Protein AF-0000000069424586 (afdb_homodimer)

pLDDT: mean 76.43, std 19.95, range [21.86, 96.88]

Structure (mmCIF, N/CA/C/O backbone):
data_AF-0000000069424586-model_v1
#
loop_
_entity.id
_entity.type
_entity.pdbx_description
1 polymer 'General transcription factor 3C polypeptide 6'
#
loop_
_atom_site.group_PDB
_atom_site.id
_atom_site.type_symbol
_atom_site.label_atom_id
_atom_site.label_alt_id
_atom_site.label_comp_id
_atom_site.label_asym_id
_atom_site.label_entity_id
_atom_site.label_seq_id
_atom_site.pdbx_PDB_ins_code
_atom_site.Cartn_x
_atom_site.Cartn_y
_atom_site.Cartn_z
_atom_site.occupancy
_atom_site.B_iso_or_equiv
_atom_site.auth_seq_id
_atom_site.auth_comp_id
_atom_site.auth_asym_id
_atom_site.auth_atom_id
_atom_site.pdbx_PDB_model_num
ATOM 1 N N . MET A 1 1 ? 25.812 -2.322 46.406 1 26 1 MET A N 1
ATOM 2 C CA . MET A 1 1 ? 24.453 -2.221 45.938 1 26 1 MET A CA 1
ATOM 3 C C . MET A 1 1 ? 24.422 -1.917 44.438 1 26 1 MET A C 1
ATOM 5 O O . MET A 1 1 ? 24.875 -0.854 44 1 26 1 MET A O 1
ATOM 9 N N . ALA A 1 2 ? 24.656 -2.947 43.562 1 37.22 2 ALA A N 1
ATOM 10 C CA . ALA A 1 2 ? 24.703 -2.885 42.094 1 37.22 2 ALA A CA 1
ATOM 11 C C . ALA A 1 2 ? 23.469 -2.174 41.531 1 37.22 2 ALA A C 1
ATOM 13 O O . ALA A 1 2 ? 22.328 -2.568 41.812 1 37.22 2 ALA A O 1
ATOM 14 N N . THR A 1 3 ? 23.469 -0.83 41.469 1 37.22 3 THR A N 1
ATOM 15 C CA . THR A 1 3 ? 22.422 -0.099 40.75 1 37.22 3 THR A CA 1
ATOM 16 C C . THR A 1 3 ? 22.219 -0.681 39.344 1 37.22 3 THR A C 1
ATOM 18 O O . THR A 1 3 ? 23.109 -0.604 38.5 1 37.22 3 THR A O 1
ATOM 21 N N . ASP A 1 4 ? 21.625 -1.841 39.219 1 43.41 4 ASP A N 1
ATOM 22 C CA . ASP A 1 4 ? 21.094 -2.434 37.969 1 43.41 4 ASP A CA 1
ATOM 23 C C . ASP A 1 4 ? 20.281 -1.416 37.188 1 43.41 4 ASP A C 1
ATOM 25 O O . ASP A 1 4 ? 19.172 -1.052 37.562 1 43.41 4 ASP A O 1
ATOM 29 N N . SER A 1 5 ? 20.875 -0.286 36.781 1 42.25 5 SER A N 1
ATOM 30 C CA . SER A 1 5 ? 20.266 0.554 35.781 1 42.25 5 SER A CA 1
ATOM 31 C C . SER A 1 5 ? 19.672 -0.287 34.625 1 42.25 5 SER A C 1
ATOM 33 O O . SER A 1 5 ? 20.422 -0.828 33.812 1 42.25 5 SER A O 1
ATOM 35 N N . GLN A 1 6 ? 18.672 -1.111 34.906 1 41.22 6 GLN A N 1
ATOM 36 C CA . GLN A 1 6 ? 17.844 -1.662 33.844 1 41.22 6 GLN A CA 1
ATOM 37 C C . GLN A 1 6 ? 17.516 -0.603 32.812 1 41.22 6 GLN A C 1
ATOM 39 O O . GLN A 1 6 ? 16.812 0.368 33.094 1 41.22 6 GLN A O 1
ATOM 44 N N . SER A 1 7 ? 18.469 -0.109 32.031 1 43.12 7 SER A N 1
ATOM 45 C CA . SER A 1 7 ? 18.156 0.66 30.844 1 43.12 7 SER A CA 1
ATOM 46 C C . SER A 1 7 ? 16.906 0.13 30.141 1 43.12 7 SER A C 1
ATOM 48 O O . SER A 1 7 ? 16.891 -1.019 29.688 1 43.12 7 SER A O 1
ATOM 50 N N . ASP A 1 8 ? 15.727 0.298 30.688 1 46.22 8 ASP A N 1
ATOM 51 C CA . ASP A 1 8 ? 14.484 0.159 29.938 1 46.22 8 ASP A CA 1
ATOM 52 C C . ASP A 1 8 ? 14.656 0.644 28.5 1 46.22 8 ASP A C 1
ATOM 54 O O . ASP A 1 8 ? 14.5 1.834 28.219 1 46.22 8 ASP A O 1
ATOM 58 N N . GLY A 1 9 ? 15.68 0.505 27.844 1 46.84 9 GLY A N 1
ATOM 59 C CA . GLY A 1 9 ? 15.789 0.851 26.438 1 46.84 9 GLY A CA 1
ATOM 60 C C . GLY A 1 9 ? 14.523 0.59 25.656 1 46.84 9 GLY A C 1
ATOM 61 O O . GLY A 1 9 ? 14.078 -0.555 25.547 1 46.84 9 GLY A O 1
ATOM 62 N N . GLU A 1 10 ? 13.477 1.447 25.719 1 50 10 GLU A N 1
ATOM 63 C CA . GLU A 1 10 ? 12.312 1.398 24.844 1 50 10 GLU A CA 1
ATOM 64 C C . GLU A 1 10 ? 12.688 0.886 23.453 1 50 10 GLU A C 1
ATOM 66 O O . GLU A 1 10 ? 13.57 1.446 22.797 1 50 10 GLU A O 1
ATOM 71 N N . TRP A 1 11 ? 12.742 -0.324 23.141 1 52.16 11 TRP A N 1
ATOM 72 C CA . TRP A 1 11 ? 12.867 -0.949 21.828 1 52.16 11 TRP A CA 1
ATOM 73 C C . TRP A 1 11 ? 12.125 -0.146 20.766 1 52.16 11 TRP A C 1
ATOM 75 O O . TRP A 1 11 ? 10.945 0.17 20.938 1 52.16 11 TRP A O 1
ATOM 85 N N . GLU A 1 12 ? 12.781 0.945 20.219 1 60.12 12 GLU A N 1
ATOM 86 C CA . GLU A 1 12 ? 12.266 1.616 19.031 1 60.12 12 GLU A CA 1
ATOM 87 C C . GLU A 1 12 ? 11.68 0.612 18.047 1 60.12 12 GLU A C 1
ATOM 89 O O . GLU A 1 12 ? 12.375 -0.297 17.594 1 60.12 12 GLU A O 1
ATOM 94 N N . GLU A 1 13 ? 10.328 0.244 18.125 1 65.31 13 GLU A N 1
ATOM 95 C CA . GLU A 1 13 ? 9.711 -0.654 17.156 1 65.31 13 GLU A CA 1
ATOM 96 C C . GLU A 1 13 ? 9.43 0.068 15.844 1 65.31 13 GLU A C 1
ATOM 98 O O . GLU A 1 13 ? 8.758 1.099 15.82 1 65.31 13 GLU A O 1
ATOM 103 N N . GLU A 1 14 ? 10.242 -0.077 14.766 1 80.56 14 GLU A N 1
ATOM 104 C CA . GLU A 1 14 ? 9.977 0.41 13.414 1 80.56 14 GLU A CA 1
ATOM 105 C C . GLU A 1 14 ? 8.875 -0.41 12.742 1 80.56 14 GLU A C 1
ATOM 107 O O . GLU A 1 14 ? 8.836 -1.635 12.883 1 80.56 14 GLU A O 1
ATOM 112 N N . SER A 1 15 ? 7.816 0.374 12.336 1 89.75 15 SER A N 1
ATOM 113 C CA . SER A 1 15 ? 6.75 -0.292 11.594 1 89.75 15 SER A CA 1
ATOM 114 C C . SER A 1 15 ? 6.395 0.479 10.328 1 89.75 15 SER A C 1
ATOM 116 O O . SER A 1 15 ? 6.629 1.686 10.242 1 89.75 15 SER A O 1
ATOM 118 N N . THR A 1 16 ? 6.02 -0.302 9.32 1 93.81 16 THR A N 1
ATOM 119 C CA . THR A 1 16 ? 5.578 0.309 8.07 1 93.81 16 THR A CA 1
ATOM 120 C C . THR A 1 16 ? 4.062 0.47 8.055 1 93.81 16 THR A C 1
ATOM 122 O O . THR A 1 16 ? 3.332 -0.419 8.5 1 93.81 16 THR A O 1
ATOM 125 N N . VAL A 1 17 ? 3.6 1.62 7.566 1 95.12 17 VAL A N 1
ATOM 126 C CA . VAL A 1 17 ? 2.168 1.895 7.484 1 95.12 17 VAL A CA 1
ATOM 127 C C . VAL A 1 17 ? 1.799 2.283 6.055 1 95.12 17 VAL A C 1
ATOM 129 O O . VAL A 1 17 ? 2.508 3.064 5.414 1 95.12 17 VAL A O 1
ATOM 132 N N . LEU A 1 18 ? 0.736 1.634 5.57 1 96.62 18 LEU A N 1
ATOM 133 C CA . LEU A 1 18 ? 0.131 2.047 4.309 1 96.62 18 LEU A CA 1
ATOM 134 C C . LEU A 1 18 ? -0.885 3.162 4.531 1 96.62 18 LEU A C 1
ATOM 136 O O . LEU A 1 18 ? -1.773 3.039 5.375 1 96.62 18 LEU A O 1
ATOM 140 N N . VAL A 1 19 ? -0.727 4.246 3.812 1 95.81 19 VAL A N 1
ATOM 141 C CA . VAL A 1 19 ? -1.648 5.375 3.861 1 95.81 19 VAL A CA 1
ATOM 142 C C . VAL A 1 19 ? -2.377 5.504 2.525 1 95.81 19 VAL A C 1
ATOM 144 O O . VAL A 1 19 ? -1.743 5.66 1.479 1 95.81 19 VAL A O 1
ATOM 147 N N . GLU A 1 20 ? -3.652 5.371 2.562 1 95.31 20 GLU A N 1
ATOM 148 C 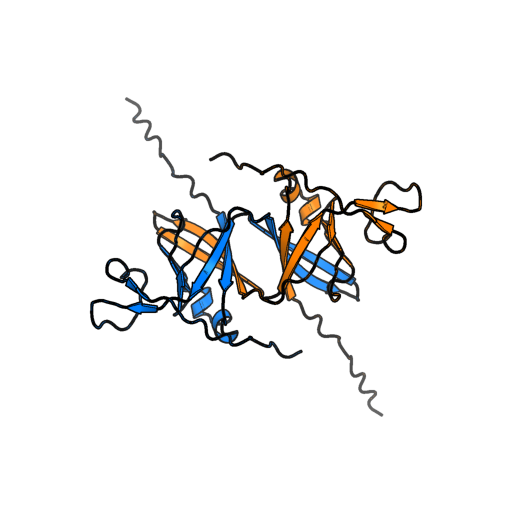CA . GLU A 1 20 ? -4.473 5.633 1.383 1 95.31 20 GLU A CA 1
ATOM 149 C C . GLU A 1 20 ? -5.125 7.012 1.459 1 95.31 20 GLU A C 1
ATOM 151 O O . GLU A 1 20 ? -5.879 7.297 2.393 1 95.31 20 GLU A O 1
ATOM 156 N N . LEU A 1 21 ? -4.789 7.785 0.522 1 94.06 21 LEU A N 1
ATOM 157 C CA . LEU A 1 21 ? -5.379 9.117 0.426 1 94.06 21 LEU A CA 1
ATOM 158 C C . LEU A 1 21 ? -6.598 9.102 -0.489 1 94.06 21 LEU A C 1
ATOM 160 O O . LEU A 1 21 ? -6.496 8.75 -1.665 1 94.06 21 LEU A O 1
ATOM 164 N N . SER A 1 22 ? -7.641 9.445 0.121 1 87.06 22 SER A N 1
ATOM 165 C CA . SER A 1 22 ? -8.883 9.484 -0.647 1 87.06 22 SER A CA 1
ATOM 166 C C . SER A 1 22 ? -9.148 10.883 -1.192 1 87.06 22 SER A C 1
ATOM 168 O O . SER A 1 22 ? -8.797 11.883 -0.562 1 87.06 22 SER A O 1
ATOM 170 N N . GLY A 1 23 ? -9.781 10.82 -2.336 1 83.62 23 GLY A N 1
ATOM 171 C CA . GLY A 1 23 ? -10.07 12.086 -2.994 1 83.62 23 GLY A CA 1
ATOM 172 C C . GLY A 1 23 ? -9.102 12.398 -4.121 1 83.62 23 GLY A C 1
ATOM 173 O O . GLY A 1 23 ? -8.336 11.539 -4.547 1 83.62 23 GLY A O 1
ATOM 174 N N . VAL A 1 24 ? -9.203 13.586 -4.602 1 79.19 24 VAL A N 1
ATOM 175 C CA . VAL A 1 24 ? -8.359 14 -5.719 1 79.19 24 VAL A CA 1
ATOM 176 C C . VAL A 1 24 ? -7.035 14.547 -5.191 1 79.19 24 VAL A C 1
ATOM 178 O O . VAL A 1 24 ? -7.004 15.57 -4.504 1 79.19 24 VAL A O 1
ATOM 181 N N . ILE A 1 25 ? -6 13.773 -5.363 1 85.19 25 ILE A N 1
ATOM 182 C CA . ILE A 1 25 ? -4.66 14.219 -5 1 85.19 25 ILE A CA 1
ATOM 183 C C . ILE A 1 25 ? -3.893 14.633 -6.25 1 85.19 25 ILE A C 1
ATOM 185 O O . ILE A 1 25 ? -3.863 13.898 -7.242 1 85.19 25 ILE A O 1
ATOM 189 N N . ASP A 1 26 ? -3.387 15.789 -6.25 1 84.5 26 ASP A N 1
ATOM 190 C CA . ASP A 1 26 ? -2.592 16.297 -7.363 1 84.5 26 ASP A CA 1
ATOM 191 C C . ASP A 1 26 ? -1.301 15.492 -7.523 1 84.5 26 ASP A C 1
ATOM 193 O O . ASP A 1 26 ? -0.516 15.375 -6.582 1 84.5 26 ASP A O 1
ATOM 197 N N . CYS A 1 27 ? -1.076 14.953 -8.742 1 81.88 27 CYS A N 1
ATOM 198 C CA . CYS A 1 27 ? 0.115 14.156 -9.023 1 81.88 27 CYS A CA 1
ATOM 199 C C . CYS A 1 27 ? 1.381 14.953 -8.742 1 81.88 27 CYS A C 1
ATOM 201 O O . CYS A 1 27 ? 2.383 14.398 -8.281 1 81.88 27 CYS A O 1
ATOM 203 N N . ASP A 1 28 ? 1.207 16.25 -9.047 1 89.25 28 ASP A N 1
ATOM 204 C CA . ASP A 1 28 ? 2.363 17.094 -8.773 1 89.25 28 ASP A CA 1
ATOM 205 C C . ASP A 1 28 ? 2.635 17.188 -7.273 1 89.25 28 ASP A C 1
ATOM 207 O O . ASP A 1 28 ? 3.791 17.234 -6.852 1 89.25 28 ASP A O 1
ATOM 211 N N . PHE A 1 29 ? 1.66 17.125 -6.582 1 89.38 29 PHE A N 1
ATOM 212 C CA . PHE A 1 29 ? 1.781 17.203 -5.129 1 89.38 29 PHE A CA 1
ATOM 213 C C . PHE A 1 29 ? 2.637 16.062 -4.598 1 89.38 29 PHE A C 1
ATOM 215 O O . PHE A 1 29 ? 3.561 16.281 -3.812 1 89.38 29 PHE A O 1
ATOM 222 N N . LEU A 1 30 ? 2.445 14.891 -5.055 1 89.44 30 LEU A N 1
ATOM 223 C CA . LEU A 1 30 ? 3.078 13.695 -4.496 1 89.44 30 LEU A CA 1
ATOM 224 C C . LEU A 1 30 ? 4.531 13.586 -4.953 1 89.44 30 LEU A C 1
ATOM 226 O O . LEU A 1 30 ? 5.312 12.836 -4.371 1 89.44 30 LEU A O 1
ATOM 230 N N . ASN A 1 31 ? 4.879 14.375 -5.98 1 92.62 31 ASN A N 1
ATOM 231 C CA . ASN A 1 31 ? 6.215 14.234 -6.551 1 92.62 31 ASN A CA 1
ATOM 232 C C . ASN A 1 31 ? 7.137 15.367 -6.109 1 92.62 31 ASN A C 1
ATOM 234 O O . ASN A 1 31 ? 8.289 15.438 -6.543 1 92.62 31 ASN A O 1
ATOM 238 N N . THR A 1 32 ? 6.66 16.188 -5.242 1 93.19 32 THR A N 1
ATOM 239 C CA . THR A 1 32 ? 7.492 17.281 -4.758 1 93.19 32 THR A CA 1
ATOM 240 C C . THR A 1 32 ? 8.406 16.812 -3.627 1 93.19 32 THR A C 1
ATOM 242 O O . THR A 1 32 ? 8.023 15.945 -2.844 1 93.19 32 THR A O 1
ATOM 245 N N . GLU A 1 33 ? 9.5 17.453 -3.504 1 93.69 33 GLU A N 1
ATOM 246 C CA . GLU A 1 33 ? 10.422 17.188 -2.402 1 93.69 33 GLU A CA 1
ATOM 247 C C . GLU A 1 33 ? 9.781 17.531 -1.057 1 93.69 33 GLU A C 1
ATOM 249 O O . GLU A 1 33 ? 10.023 16.844 -0.061 1 93.69 33 GLU A O 1
ATOM 254 N N . GLU A 1 34 ? 9.023 18.484 -1.069 1 91.62 34 GLU A N 1
ATOM 255 C CA . GLU A 1 34 ? 8.328 18.891 0.151 1 91.62 34 GLU A CA 1
ATOM 256 C C . GLU A 1 34 ? 7.438 17.766 0.673 1 91.62 34 GLU A C 1
ATOM 258 O O . GLU A 1 34 ? 7.461 17.453 1.865 1 91.62 34 GLU A O 1
ATOM 263 N N . THR A 1 35 ? 6.715 17.188 -0.203 1 90.12 35 THR A N 1
ATOM 264 C CA . THR A 1 35 ? 5.793 16.125 0.171 1 90.12 35 THR A CA 1
ATOM 265 C C . THR A 1 35 ? 6.551 14.914 0.701 1 90.12 35 THR A C 1
ATOM 267 O O . THR A 1 35 ? 6.137 14.297 1.686 1 90.12 35 THR A O 1
ATOM 270 N N . LYS A 1 36 ? 7.68 14.641 0.131 1 92.12 36 LYS A N 1
ATOM 271 C CA . LYS A 1 36 ? 8.461 13.453 0.469 1 92.12 36 LYS A CA 1
ATOM 272 C C . LYS A 1 36 ? 9.227 13.648 1.774 1 92.12 36 LYS A C 1
ATOM 274 O O . LYS A 1 36 ? 9.484 12.688 2.498 1 92.12 36 LYS A O 1
ATOM 279 N N . HIS A 1 37 ? 9.469 14.891 2.125 1 92.94 37 HIS A N 1
ATOM 280 C CA . HIS A 1 37 ? 10.383 15.109 3.242 1 92.94 37 HIS A CA 1
ATOM 281 C C . HIS A 1 37 ? 9.688 15.828 4.395 1 92.94 37 HIS A C 1
ATOM 283 O O . HIS A 1 37 ? 10.227 15.914 5.496 1 92.94 37 HIS A O 1
ATOM 289 N N . TYR A 1 38 ? 8.594 16.312 4.164 1 90.94 38 TYR A N 1
ATOM 290 C CA . TYR A 1 38 ? 7.863 17 5.219 1 90.94 38 TYR A CA 1
ATOM 291 C C . TYR A 1 38 ? 6.594 16.25 5.59 1 90.94 38 TYR A C 1
ATOM 293 O O . TYR A 1 38 ? 5.52 16.531 5.055 1 90.94 38 TYR A O 1
ATOM 301 N N . THR A 1 39 ? 6.664 15.352 6.508 1 92.44 39 THR A N 1
ATOM 302 C CA . THR A 1 39 ? 5.547 14.57 7.027 1 92.44 39 THR A CA 1
ATOM 303 C C . THR A 1 39 ? 5.566 14.555 8.555 1 92.44 39 THR A C 1
ATOM 305 O O . THR A 1 39 ? 6.621 14.398 9.164 1 92.44 39 THR A O 1
ATOM 308 N N . LYS A 1 40 ? 4.434 14.875 9.148 1 88.06 40 LYS A N 1
ATOM 309 C CA . LYS A 1 40 ? 4.219 14.797 10.594 1 88.06 40 LYS A CA 1
ATOM 310 C C . LYS A 1 40 ? 2.914 14.078 10.914 1 88.06 40 LYS A C 1
ATOM 312 O O . LYS A 1 40 ? 1.953 14.148 10.148 1 88.06 40 LYS A O 1
ATOM 317 N N . ALA A 1 41 ? 2.891 13.406 12.008 1 91.25 41 ALA A N 1
ATOM 318 C CA . ALA A 1 41 ? 1.677 12.695 12.406 1 91.25 41 ALA A CA 1
ATOM 319 C C . ALA A 1 41 ? 1.318 12.992 13.859 1 91.25 41 ALA A C 1
ATOM 321 O O . ALA A 1 41 ? 2.201 13.086 14.719 1 91.25 41 ALA A O 1
ATOM 322 N N . LEU A 1 42 ? 0.071 13.18 14.086 1 86.88 42 LEU A N 1
ATOM 323 C CA . LEU A 1 42 ? -0.512 13.32 15.422 1 86.88 42 LEU A CA 1
ATOM 324 C C . LEU A 1 42 ? -1.491 12.188 15.703 1 86.88 42 LEU A C 1
ATOM 326 O O . LEU A 1 42 ? -2.408 11.938 14.922 1 86.88 42 LEU A O 1
ATOM 330 N N . GLY A 1 43 ? -1.205 11.422 16.797 1 88.06 43 GLY A N 1
ATOM 331 C CA . GLY A 1 43 ? -2.145 10.406 17.234 1 88.06 43 GLY A CA 1
ATOM 332 C C . GLY A 1 43 ? -2.107 9.148 16.375 1 88.06 43 GLY A C 1
ATOM 333 O O . GLY A 1 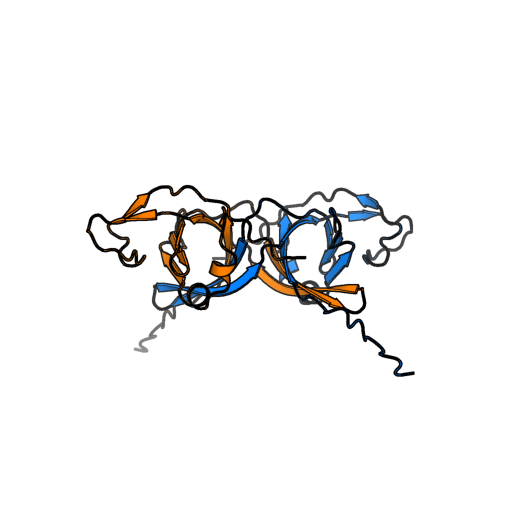43 ? -3.146 8.539 16.125 1 88.06 43 GLY A O 1
ATOM 334 N N . LEU A 1 44 ? -1.027 8.781 15.781 1 88.62 44 LEU A N 1
ATOM 335 C CA . LEU A 1 44 ? -0.932 7.578 14.961 1 88.62 44 LEU A CA 1
ATOM 336 C C . LEU A 1 44 ? -1.376 6.344 15.742 1 88.62 44 LEU A C 1
ATOM 338 O O . LEU A 1 44 ? -1.781 5.344 15.148 1 88.62 44 LEU A O 1
ATOM 342 N N . GLY A 1 45 ? -1.34 6.367 17.031 1 87.31 45 GLY A N 1
ATOM 343 C CA . GLY A 1 45 ? -1.783 5.266 17.875 1 87.31 45 GLY A CA 1
ATOM 344 C C . GLY A 1 45 ? -3.234 5.391 18.297 1 87.31 45 GLY A C 1
ATOM 345 O O . GLY A 1 45 ? -3.729 4.57 19.078 1 87.31 45 GLY A O 1
ATOM 346 N N . THR A 1 46 ? -3.887 6.438 17.922 1 87.56 46 THR A N 1
ATOM 347 C CA . THR A 1 46 ? -5.289 6.672 18.25 1 87.56 46 THR A CA 1
ATOM 348 C C . THR A 1 46 ? -6.191 6.25 17.094 1 87.56 46 THR A C 1
ATOM 350 O O . THR A 1 46 ? -5.715 5.98 15.984 1 87.56 46 THR A O 1
ATOM 353 N N . PRO A 1 47 ? -7.523 6.203 17.266 1 88.44 47 PRO A N 1
ATOM 354 C CA . PRO A 1 47 ? -8.461 5.82 16.203 1 88.44 47 PRO A CA 1
ATOM 355 C C . PRO A 1 47 ? -8.531 6.852 15.086 1 88.44 47 PRO A C 1
ATOM 357 O O . PRO A 1 47 ? -8.914 6.52 13.961 1 88.44 47 PRO A O 1
ATOM 360 N N . ASN A 1 48 ? -8.273 8.094 15.328 1 89.56 48 ASN A N 1
ATOM 361 C CA . ASN A 1 48 ? -8.422 9.164 14.352 1 89.56 48 ASN A CA 1
ATOM 362 C C . ASN A 1 48 ? -7.156 10.016 14.25 1 89.56 48 ASN A C 1
ATOM 364 O O . ASN A 1 48 ? -7.148 11.172 14.664 1 89.56 48 ASN A O 1
ATOM 368 N N . PRO A 1 49 ? -6.141 9.508 13.633 1 91.25 49 PRO A N 1
ATOM 369 C CA . PRO A 1 49 ? -4.902 10.273 13.492 1 91.25 49 PRO A CA 1
ATOM 370 C C . PRO A 1 49 ? -5.035 11.43 12.5 1 91.25 49 PRO A C 1
ATOM 372 O O . PRO A 1 49 ? -5.953 11.438 11.672 1 91.25 49 PRO A O 1
ATOM 375 N N . VAL A 1 50 ? -4.168 12.422 12.719 1 91 50 VAL A N 1
ATOM 376 C CA . VAL A 1 50 ? -3.988 13.531 11.797 1 91 50 VAL A CA 1
ATOM 377 C C . VAL A 1 50 ? -2.568 13.516 11.234 1 91 50 VAL A C 1
ATOM 379 O O . VAL A 1 50 ? -1.6 13.383 11.984 1 91 50 VAL A O 1
ATOM 382 N N . VAL A 1 51 ? -2.486 13.617 9.922 1 93.12 51 VAL A N 1
ATOM 383 C CA . VAL A 1 51 ? -1.188 13.531 9.258 1 93.12 51 VAL A CA 1
ATOM 384 C C . VAL A 1 51 ? -0.996 14.734 8.344 1 93.12 51 VAL A C 1
ATOM 386 O O . VAL A 1 51 ? -1.883 15.07 7.555 1 93.12 51 VAL A O 1
ATOM 389 N N . GLN A 1 52 ? 0.12 15.383 8.539 1 91.5 52 GLN A N 1
ATOM 390 C CA . GLN A 1 52 ? 0.527 16.422 7.602 1 91.5 52 GLN A CA 1
ATOM 391 C C . GLN A 1 52 ? 1.507 15.883 6.562 1 91.5 52 GLN A C 1
ATOM 393 O O . GLN A 1 52 ? 2.527 15.289 6.918 1 91.5 52 GLN A O 1
ATOM 398 N N . ILE A 1 53 ? 1.202 16.062 5.359 1 93.38 53 ILE A N 1
ATOM 399 C CA . ILE A 1 53 ? 2.053 15.711 4.227 1 93.38 53 ILE A CA 1
ATOM 400 C C . ILE A 1 53 ? 2.273 16.953 3.357 1 93.38 53 ILE A C 1
ATOM 402 O O . ILE A 1 53 ? 1.351 17.422 2.686 1 93.38 53 ILE A O 1
ATOM 406 N N . GLY A 1 54 ? 3.541 17.359 3.385 1 92.19 54 GLY A N 1
ATOM 407 C CA . GLY A 1 54 ? 3.76 18.656 2.74 1 92.19 54 GLY A CA 1
ATOM 408 C C . GLY A 1 54 ? 2.865 19.75 3.283 1 92.19 54 GLY A C 1
ATOM 409 O O . GLY A 1 54 ? 2.818 19.984 4.492 1 92.19 54 GLY A O 1
ATOM 410 N N . SER A 1 55 ? 2.16 20.375 2.408 1 88.69 55 SER A N 1
ATOM 411 C CA . SER A 1 55 ? 1.324 21.5 2.793 1 88.69 55 SER A CA 1
ATOM 412 C C . SER A 1 55 ? -0.092 21.047 3.135 1 88.69 55 SER A C 1
ATOM 414 O O . SER A 1 55 ? -0.925 21.859 3.541 1 88.69 55 SER A O 1
ATOM 416 N N . HIS A 1 56 ? -0.405 19.812 2.93 1 89.81 56 HIS A N 1
ATOM 417 C CA . HIS A 1 56 ? -1.764 19.328 3.145 1 89.81 56 HIS A CA 1
ATOM 418 C C . HIS A 1 56 ? -1.887 18.594 4.484 1 89.81 56 HIS A C 1
ATOM 420 O O . HIS A 1 56 ? -0.923 18 4.957 1 89.81 56 HIS A O 1
ATOM 426 N N . ILE A 1 57 ? -3.107 18.719 5.023 1 90.88 57 ILE A N 1
ATOM 427 C CA . ILE A 1 57 ? -3.434 18.016 6.254 1 90.88 57 ILE A CA 1
ATOM 428 C C . ILE A 1 57 ? -4.535 16.984 5.984 1 90.88 57 ILE A C 1
ATOM 430 O O . ILE A 1 57 ? -5.523 17.297 5.312 1 90.88 57 ILE A O 1
ATOM 434 N N . PHE A 1 58 ? -4.297 15.844 6.512 1 91.75 58 PHE A N 1
ATOM 435 C CA . PHE A 1 58 ? -5.242 14.75 6.328 1 91.75 58 PHE A CA 1
ATOM 436 C C . PHE A 1 58 ? -5.672 14.172 7.672 1 91.75 58 PHE A C 1
ATOM 438 O O . PHE A 1 58 ? -4.906 14.211 8.641 1 91.75 58 PHE A O 1
ATOM 445 N N . SER A 1 59 ? -6.867 13.672 7.637 1 91.69 59 SER A N 1
ATOM 446 C CA . SER A 1 59 ? -7.371 12.953 8.797 1 91.69 59 SER A CA 1
ATOM 447 C C . SER A 1 59 ? -8.234 11.766 8.383 1 91.69 59 SER A C 1
ATOM 449 O O . SER A 1 59 ? -8.82 11.773 7.293 1 91.69 59 SER A O 1
ATOM 451 N N . GLY A 1 60 ? -8.18 10.781 9.305 1 93 60 GLY A N 1
ATOM 452 C CA . GLY A 1 60 ? -8.961 9.594 9.008 1 93 60 GLY A CA 1
ATOM 453 C C . GLY A 1 60 ? -8.82 8.5 10.055 1 93 60 GLY A C 1
ATOM 454 O O . GLY A 1 60 ? -8.82 8.789 11.258 1 93 60 GLY A O 1
ATOM 455 N N . LYS A 1 61 ? -8.836 7.234 9.57 1 94.06 61 LYS A N 1
ATOM 456 C CA . LYS A 1 61 ? -8.867 6.105 10.5 1 94.06 61 LYS A CA 1
ATOM 457 C C . LYS A 1 61 ? -8.086 4.918 9.945 1 94.06 61 LYS A C 1
ATOM 459 O O . LYS A 1 61 ? -7.832 4.848 8.734 1 94.06 61 LYS A O 1
ATOM 464 N N . TYR A 1 62 ? -7.793 4.016 10.875 1 92.19 62 TYR A N 1
ATOM 465 C CA . TYR A 1 62 ? -7.215 2.736 10.484 1 92.19 62 TYR A CA 1
ATOM 466 C C . TYR A 1 62 ? -8.281 1.806 9.922 1 92.19 62 TYR A C 1
ATOM 468 O O . TYR A 1 62 ? -9.398 1.746 10.438 1 92.19 62 TYR A O 1
ATOM 476 N N . GLU A 1 63 ? -7.953 1.176 8.836 1 90.25 63 GLU A N 1
ATOM 477 C CA . GLU A 1 63 ? -8.789 0.085 8.352 1 90.25 63 GLU A CA 1
ATOM 478 C C . GLU A 1 63 ? -8.484 -1.218 9.078 1 90.25 63 GLU A C 1
ATOM 480 O O . GLU A 1 63 ? -7.324 -1.638 9.148 1 90.25 63 GLU A O 1
ATOM 485 N N . THR A 1 64 ? -9.398 -1.932 9.727 1 81 64 THR A N 1
ATOM 486 C CA . THR A 1 64 ? -9.148 -3.107 10.555 1 81 64 THR A CA 1
ATOM 487 C C . THR A 1 64 ? -9.5 -4.387 9.797 1 81 64 THR A C 1
ATOM 489 O O . THR A 1 64 ? -9.047 -5.473 10.156 1 81 64 THR A O 1
ATOM 492 N N . ASN A 1 65 ? -10.219 -4.371 8.75 1 73.75 65 ASN A N 1
ATOM 493 C CA . ASN A 1 65 ? -10.672 -5.578 8.062 1 73.75 65 ASN A CA 1
ATOM 494 C C . ASN A 1 65 ? -9.859 -5.836 6.797 1 73.75 65 ASN A C 1
ATOM 496 O O . ASN A 1 65 ? -10.203 -6.711 6 1 73.75 65 ASN A O 1
ATOM 500 N N . VAL A 1 66 ? -8.82 -4.973 6.809 1 68.06 66 VAL A N 1
ATOM 501 C CA . VAL A 1 66 ? -8.094 -5.133 5.559 1 68.06 66 VAL A CA 1
ATOM 502 C C . VAL A 1 66 ? -6.973 -6.16 5.738 1 68.06 66 VAL A C 1
ATOM 504 O O . VAL A 1 66 ? -6.406 -6.281 6.828 1 68.06 66 VAL A O 1
ATOM 507 N N . GLY A 1 67 ? -6.812 -7.082 4.727 1 79.5 67 GLY A N 1
ATOM 508 C CA . GLY A 1 67 ? -5.746 -8.062 4.609 1 79.5 67 GLY A CA 1
ATOM 509 C C . GLY A 1 67 ? -4.363 -7.438 4.566 1 79.5 67 GLY A C 1
ATOM 510 O O . GLY A 1 67 ? -4.168 -6.316 5.047 1 79.5 67 GLY A O 1
ATOM 511 N N . THR A 1 68 ? -3.385 -8.031 4.195 1 92.62 68 THR A N 1
ATOM 512 C CA . THR A 1 68 ? -1.984 -7.656 4.027 1 92.62 68 THR A CA 1
ATOM 513 C C . THR A 1 68 ? -1.78 -6.898 2.717 1 92.62 68 THR A C 1
ATOM 515 O O . THR A 1 68 ? -2.346 -7.27 1.686 1 92.62 68 THR A O 1
ATOM 518 N N . SER A 1 69 ? -1.106 -5.762 2.861 1 94.62 69 SER A N 1
ATOM 519 C CA . SER A 1 69 ? -0.722 -4.988 1.684 1 94.62 69 SER A CA 1
ATOM 520 C C . SER A 1 69 ? 0.743 -5.215 1.327 1 94.62 69 SER A C 1
ATOM 522 O O . SER A 1 69 ? 1.62 -5.109 2.188 1 94.62 69 SER A O 1
ATOM 524 N N . LEU A 1 70 ? 0.937 -5.566 0.043 1 96.06 70 LEU A N 1
ATOM 525 C CA . LEU A 1 70 ? 2.283 -5.762 -0.486 1 96.06 70 LEU A CA 1
ATOM 526 C C . LEU A 1 70 ? 2.58 -4.762 -1.598 1 96.06 70 LEU A C 1
ATOM 528 O O . LEU A 1 70 ? 1.695 -4.426 -2.391 1 96.06 70 LEU A O 1
ATOM 532 N N . LEU A 1 71 ? 3.814 -4.355 -1.675 1 96.88 71 LEU A N 1
ATOM 533 C CA . LEU A 1 71 ? 4.27 -3.506 -2.77 1 96.88 71 LEU A CA 1
ATOM 534 C C . LEU A 1 71 ? 5.262 -4.25 -3.658 1 96.88 71 LEU A C 1
ATOM 536 O O . LEU A 1 71 ? 6.184 -4.902 -3.158 1 96.88 71 LEU A O 1
ATOM 540 N N . PHE A 1 72 ? 4.988 -4.137 -4.992 1 95.88 72 PHE A N 1
ATOM 541 C CA . PHE A 1 72 ? 5.887 -4.742 -5.973 1 95.88 72 PHE A CA 1
ATOM 542 C C . PHE A 1 72 ? 6.273 -3.73 -7.043 1 95.88 72 PHE A C 1
ATOM 544 O O . PHE A 1 72 ? 5.453 -2.9 -7.449 1 95.88 72 PHE A O 1
ATOM 551 N N . ASP A 1 73 ? 7.453 -3.912 -7.535 1 94 73 ASP A N 1
ATOM 552 C CA . ASP A 1 73 ? 7.789 -3.297 -8.82 1 94 73 ASP A CA 1
ATOM 553 C C . ASP A 1 73 ? 7.461 -4.234 -9.977 1 94 73 ASP A C 1
ATOM 555 O O . ASP A 1 73 ? 7.824 -5.41 -9.953 1 94 73 ASP A O 1
ATOM 559 N N . ASP A 1 74 ? 6.66 -3.617 -10.789 1 90.75 74 ASP A N 1
ATOM 560 C CA . ASP A 1 74 ? 6.414 -4.316 -12.047 1 90.75 74 ASP A CA 1
ATOM 561 C C . ASP A 1 74 ? 7.555 -4.086 -13.039 1 90.75 74 ASP A C 1
ATOM 563 O O . ASP A 1 74 ? 7.664 -3.01 -13.625 1 90.75 74 ASP A O 1
ATOM 567 N N . VAL A 1 75 ? 8.383 -5.055 -13.203 1 84.5 75 VAL A N 1
ATOM 568 C CA . VAL A 1 75 ? 9.555 -4.941 -14.055 1 84.5 75 VAL A CA 1
ATOM 569 C C . VAL A 1 75 ? 9.336 -5.715 -15.352 1 84.5 75 VAL A C 1
ATOM 571 O O . VAL A 1 75 ? 9.039 -6.914 -15.328 1 84.5 75 VAL A O 1
ATOM 574 N N . ASN A 1 76 ? 8.617 -5.094 -16.25 1 75.5 76 ASN A N 1
ATOM 575 C CA . ASN A 1 76 ? 8.445 -5.75 -17.531 1 75.5 76 ASN A CA 1
ATOM 576 C C . ASN A 1 76 ? 9.789 -6.02 -18.203 1 75.5 76 ASN A C 1
ATOM 578 O O . ASN A 1 76 ? 10.523 -5.086 -18.531 1 75.5 76 ASN A O 1
ATOM 582 N N . LYS A 1 77 ? 10.172 -7.297 -18.203 1 66.38 77 LYS A N 1
ATOM 583 C CA . LYS A 1 77 ? 11.383 -7.684 -18.906 1 66.38 77 LYS A CA 1
ATOM 584 C C . LYS A 1 77 ? 11.078 -8.68 -20.031 1 66.38 77 LYS A C 1
ATOM 586 O O . LYS A 1 77 ? 10.547 -9.758 -19.766 1 66.38 77 LYS A O 1
ATOM 591 N N . ASP A 1 78 ? 11.516 -8.25 -21.125 1 62.59 78 ASP A N 1
ATOM 592 C CA . ASP A 1 78 ? 11.461 -9.117 -22.312 1 62.59 78 ASP A CA 1
ATOM 593 C C . ASP A 1 78 ? 10.055 -9.672 -22.531 1 62.59 78 ASP A C 1
ATOM 595 O O . ASP A 1 78 ? 9.891 -10.836 -22.891 1 62.59 78 ASP A O 1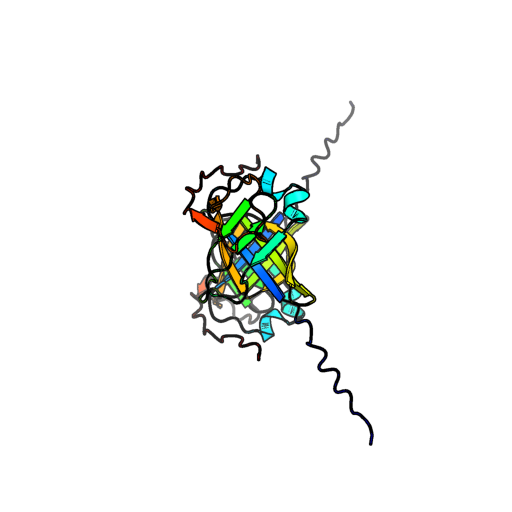
ATOM 599 N N . GLY A 1 79 ? 9.07 -8.898 -22.172 1 64.25 79 GLY A N 1
ATOM 600 C CA . GLY A 1 79 ? 7.715 -9.359 -22.438 1 64.25 79 GLY A CA 1
ATOM 601 C C . GLY A 1 79 ? 7.09 -10.086 -21.266 1 64.25 79 GLY A C 1
ATOM 602 O O . GLY A 1 79 ? 5.895 -10.398 -21.281 1 64.25 79 GLY A O 1
ATOM 603 N N . ALA A 1 80 ? 7.98 -10.547 -20.359 1 67.25 80 ALA A N 1
ATOM 604 C CA . ALA A 1 80 ? 7.438 -11.219 -19.172 1 67.25 80 ALA A CA 1
ATOM 605 C C . ALA A 1 80 ? 7.324 -10.25 -18 1 67.25 80 ALA A C 1
ATOM 607 O O . ALA A 1 80 ? 8.219 -9.422 -17.781 1 67.25 80 ALA A O 1
ATOM 608 N N . THR A 1 81 ? 6.086 -10.242 -17.453 1 74.25 81 THR A N 1
ATOM 609 C CA . THR A 1 81 ? 5.887 -9.367 -16.312 1 74.25 81 THR A CA 1
ATOM 610 C C . THR A 1 81 ? 6.395 -10.031 -15.031 1 74.25 81 THR A C 1
ATOM 612 O O . THR A 1 81 ? 6.047 -11.172 -14.734 1 74.25 81 THR A O 1
ATOM 615 N N . LYS A 1 82 ? 7.445 -9.484 -14.523 1 83.81 82 LYS A N 1
ATOM 616 C CA . LYS A 1 82 ? 7.973 -9.922 -13.234 1 83.81 82 LYS A CA 1
ATOM 617 C C . LYS A 1 82 ? 7.672 -8.898 -12.141 1 83.81 82 LYS A C 1
ATOM 619 O O . LYS A 1 82 ? 7.859 -7.699 -12.336 1 83.81 82 LYS A O 1
ATOM 624 N N . LEU A 1 83 ? 7.176 -9.445 -11.062 1 92.31 83 LEU A N 1
ATOM 625 C CA . LEU A 1 83 ? 6.941 -8.609 -9.891 1 92.31 83 LEU A CA 1
ATOM 626 C C . LEU A 1 83 ? 8.078 -8.742 -8.883 1 92.31 83 LEU A C 1
ATOM 628 O O . LEU A 1 83 ? 8.414 -9.859 -8.469 1 92.31 83 LEU A O 1
ATOM 632 N N . GLU A 1 84 ? 8.688 -7.703 -8.68 1 93.69 84 GLU A N 1
ATOM 633 C CA . GLU A 1 84 ? 9.742 -7.684 -7.668 1 93.69 84 GLU A CA 1
ATOM 634 C C . GLU A 1 84 ? 9.211 -7.156 -6.336 1 93.69 84 GLU A C 1
ATOM 636 O O . GLU A 1 84 ? 8.734 -6.023 -6.258 1 93.69 84 GLU A O 1
ATOM 641 N N . TYR A 1 85 ? 9.406 -7.961 -5.348 1 95.56 85 TYR A N 1
ATOM 642 C CA . TYR A 1 85 ? 8.922 -7.648 -4.008 1 95.56 85 TYR A CA 1
ATOM 643 C C . TYR A 1 85 ? 9.703 -6.48 -3.406 1 95.56 85 TYR A C 1
ATOM 645 O O . TYR A 1 85 ? 10.93 -6.445 -3.477 1 95.56 85 TYR A O 1
ATOM 653 N N . LEU A 1 86 ? 8.93 -5.531 -2.742 1 95.44 86 LEU A N 1
ATOM 654 C CA . LEU A 1 86 ? 9.555 -4.414 -2.037 1 95.44 86 LEU A CA 1
ATOM 655 C C . LEU A 1 86 ? 9.336 -4.535 -0.533 1 95.44 86 LEU A C 1
ATOM 657 O O . LEU A 1 86 ? 10.297 -4.656 0.228 1 95.44 86 LEU A O 1
ATOM 661 N N . CYS A 1 87 ? 8.164 -4.5 -0.038 1 94.19 87 CYS A N 1
ATOM 662 C CA . CYS A 1 87 ? 7.805 -4.609 1.372 1 94.19 87 CYS A CA 1
ATOM 663 C C . CYS A 1 87 ? 6.324 -4.941 1.535 1 94.19 87 CYS A C 1
ATOM 665 O O . CYS A 1 87 ? 5.594 -5.031 0.548 1 94.19 87 CYS A O 1
ATOM 667 N N . HIS A 1 88 ? 5.922 -5.285 2.711 1 94.44 88 HIS A N 1
ATOM 668 C CA . HIS A 1 88 ? 4.516 -5.492 3.027 1 94.44 88 HIS A CA 1
ATOM 669 C C . HIS A 1 88 ? 4.176 -4.945 4.41 1 94.44 88 HIS A C 1
ATOM 671 O O . HIS A 1 88 ? 5.07 -4.723 5.23 1 94.44 88 HIS A O 1
ATOM 677 N N . THR A 1 89 ? 2.939 -4.66 4.688 1 93.75 89 THR A N 1
ATOM 678 C CA . THR A 1 89 ? 2.414 -4.227 5.977 1 93.75 89 THR A CA 1
ATOM 679 C C . THR A 1 89 ? 0.962 -4.668 6.145 1 93.75 89 THR A C 1
ATOM 681 O O . THR A 1 89 ? 0.254 -4.883 5.16 1 93.75 89 THR A O 1
ATOM 684 N N . ASP A 1 90 ? 0.567 -4.762 7.367 1 92.06 90 ASP A N 1
ATOM 685 C CA . ASP A 1 90 ? -0.84 -5.008 7.668 1 92.06 90 ASP A CA 1
ATOM 686 C C . ASP A 1 90 ? -1.482 -3.785 8.32 1 92.06 90 ASP A C 1
ATOM 688 O O . ASP A 1 90 ? -2.619 -3.854 8.797 1 92.06 90 ASP A O 1
ATOM 692 N N . LYS A 1 91 ? -0.787 -2.709 8.445 1 91.88 91 LYS A N 1
ATOM 693 C CA . LYS A 1 91 ? -1.314 -1.451 8.961 1 91.88 91 LYS A CA 1
ATOM 694 C C . LYS A 1 91 ? -1.74 -0.522 7.832 1 91.88 91 LYS A C 1
ATOM 696 O O . LYS A 1 91 ? -0.922 -0.145 6.988 1 91.88 91 LYS A O 1
ATOM 701 N N . LYS A 1 92 ? -3.01 -0.193 7.855 1 93.44 92 LYS A N 1
ATOM 702 C CA . LYS A 1 92 ? -3.572 0.625 6.781 1 93.44 92 LYS A CA 1
ATOM 703 C C . LYS A 1 92 ? -4.355 1.807 7.348 1 93.44 92 LYS A C 1
ATOM 705 O O . LYS A 1 92 ? -5.273 1.624 8.148 1 93.44 92 LYS A O 1
ATOM 710 N N . LEU A 1 93 ? -3.984 2.971 6.918 1 94.62 93 LEU A N 1
ATOM 711 C CA . LEU A 1 93 ? -4.664 4.207 7.289 1 94.62 93 LEU A CA 1
ATOM 712 C C . LEU A 1 93 ? -5.406 4.797 6.094 1 94.62 93 LEU A C 1
ATOM 714 O O . LEU A 1 93 ? -4.816 4.996 5.027 1 94.62 93 LEU A O 1
ATOM 718 N N . LEU A 1 94 ? -6.691 5.004 6.25 1 94.12 94 LEU A N 1
ATOM 719 C CA . LEU A 1 94 ? -7.496 5.727 5.27 1 94.12 94 LEU A CA 1
ATOM 720 C C . LEU A 1 94 ? -7.652 7.191 5.668 1 94.12 94 LEU A C 1
ATOM 722 O O . LEU A 1 94 ? -8.242 7.496 6.707 1 94.12 94 LEU A O 1
ATOM 726 N N . LEU A 1 95 ? -7.148 8.055 4.746 1 93.31 95 LEU A N 1
ATOM 727 C CA . LEU A 1 95 ? -7.141 9.469 5.109 1 93.31 95 LEU A CA 1
ATOM 728 C C . LEU A 1 95 ? -7.84 10.305 4.043 1 93.31 95 LEU A C 1
ATOM 730 O O . LEU A 1 95 ? -7.824 9.961 2.861 1 93.31 95 LEU A O 1
ATOM 734 N N . LYS A 1 96 ? -8.445 11.367 4.492 1 92.12 96 LYS A N 1
ATOM 735 C CA . LYS A 1 96 ? -9.008 12.414 3.643 1 92.12 96 LYS A CA 1
ATOM 736 C C . LYS A 1 96 ? -8.461 13.781 4.02 1 92.12 96 LYS A C 1
ATOM 738 O O . LYS A 1 96 ? -8.195 14.047 5.191 1 92.12 96 LYS A O 1
ATOM 743 N N . ARG A 1 97 ? -8.32 14.602 2.969 1 91.06 97 ARG A N 1
ATOM 744 C CA . ARG A 1 97 ? -7.832 15.953 3.209 1 91.06 97 ARG A CA 1
ATOM 745 C C . ARG A 1 97 ? -8.805 16.734 4.086 1 91.06 97 ARG A C 1
ATOM 747 O O . ARG A 1 97 ? -10.016 16.672 3.889 1 91.06 97 ARG A O 1
ATOM 754 N N . VAL A 1 98 ? -8.234 17.516 5.004 1 89.62 98 VAL A N 1
ATOM 755 C CA . VAL A 1 98 ? -9.031 18.375 5.879 1 89.62 98 VAL A CA 1
ATOM 756 C C . VAL A 1 98 ? -8.414 19.766 5.941 1 89.62 98 VAL A C 1
ATOM 758 O O . VAL A 1 98 ? -7.219 19.938 5.684 1 89.62 98 VAL A O 1
ATOM 761 N N . PHE A 1 99 ? -9.32 20.766 6.203 1 84.62 99 PHE A N 1
ATOM 762 C CA . PHE A 1 99 ? -8.883 22.156 6.391 1 84.62 99 PHE A CA 1
ATOM 763 C C . PHE A 1 99 ? -9.031 22.562 7.852 1 84.62 99 PHE A C 1
ATOM 765 O O . PHE A 1 99 ? -10.102 22.406 8.445 1 84.62 99 PHE A O 1
ATOM 772 N N . LEU A 1 100 ? -7.887 23 8.375 1 78.31 100 LEU A N 1
ATOM 773 C CA . LEU A 1 100 ? -7.887 23.422 9.773 1 78.31 100 LEU A CA 1
ATOM 774 C C . LEU A 1 100 ? -8.273 24.891 9.906 1 78.31 100 LEU A C 1
ATOM 776 O O . LEU A 1 100 ? -7.883 25.703 9.078 1 78.31 100 LEU A O 1
ATOM 780 N N . GLN A 1 101 ? -9.203 25.156 10.773 1 76.25 101 GLN A N 1
ATOM 781 C CA . GLN A 1 101 ? -9.531 26.531 11.125 1 76.25 101 GLN A CA 1
ATOM 782 C C . GLN A 1 101 ? -8.922 26.922 12.477 1 76.25 101 GLN A C 1
ATOM 784 O O . GLN A 1 101 ? -9.18 26.25 13.484 1 76.25 101 GLN A O 1
ATOM 789 N N . LYS A 1 102 ? -7.84 27.703 12.328 1 68 102 LYS A N 1
ATOM 790 C CA . LYS A 1 102 ? -7.258 28.219 13.562 1 68 102 LYS A CA 1
ATOM 791 C C . LYS A 1 102 ? -8.164 29.266 14.203 1 68 102 LYS A C 1
ATOM 793 O O . LYS A 1 102 ? -8.836 30.016 13.5 1 68 102 LYS A O 1
ATOM 798 N N . LYS A 1 103 ? -8.141 29.141 15.5 1 66.75 103 LYS A N 1
ATOM 799 C CA . LYS A 1 103 ? -8.836 30.188 16.234 1 66.75 103 LYS A CA 1
ATOM 800 C C . LYS A 1 103 ? -8.109 31.531 16.094 1 66.75 103 LYS A C 1
ATOM 802 O O . LYS A 1 103 ? -8.734 32.594 16.109 1 66.75 103 LYS A O 1
ATOM 807 N N . ASP A 1 104 ? -6.75 31.312 15.906 1 62.91 104 ASP A N 1
ATOM 808 C CA . ASP A 1 104 ? -6.031 32.562 15.719 1 62.91 104 ASP A CA 1
ATOM 809 C C . ASP A 1 104 ? -5.668 32.781 14.25 1 62.91 104 ASP A C 1
ATOM 811 O O . ASP A 1 104 ? -5.844 31.875 13.43 1 62.91 104 ASP A O 1
ATOM 815 N N . ASP A 1 105 ? -5.348 34.031 13.656 1 60.91 105 ASP A N 1
ATOM 816 C CA . ASP A 1 105 ? -5.141 34.5 12.281 1 60.91 105 ASP A CA 1
ATOM 817 C C . ASP A 1 105 ? -3.85 33.938 11.703 1 60.91 105 ASP A C 1
ATOM 819 O O . ASP A 1 105 ? -3.348 34.406 10.688 1 60.91 105 ASP A O 1
ATOM 823 N N . SER A 1 106 ? -3.297 32.938 12.352 1 58.09 106 SER A N 1
ATOM 824 C CA . SER A 1 106 ? -2.031 32.531 11.75 1 58.09 106 SER A CA 1
ATOM 825 C C . SER A 1 106 ? -2.258 31.641 10.539 1 58.09 106 SER A C 1
ATOM 827 O O . SER A 1 106 ? -3.189 30.828 10.523 1 58.09 106 SER A O 1
ATOM 829 N N . PRO A 1 107 ? -1.605 31.984 9.445 1 58.44 107 PRO A N 1
ATOM 830 C CA . PRO A 1 107 ? -1.863 31.359 8.148 1 58.44 107 PRO A CA 1
ATOM 831 C C . PRO A 1 107 ? -1.444 29.891 8.109 1 58.44 107 PRO A C 1
ATOM 833 O O . PRO A 1 107 ? -1.985 29.109 7.324 1 58.44 107 PRO A O 1
ATOM 836 N N . ARG A 1 108 ? -0.125 29.484 8.547 1 56.28 108 ARG A N 1
ATOM 837 C CA . ARG A 1 108 ? 0.382 28.156 8.188 1 56.28 108 ARG A CA 1
ATOM 838 C C . ARG A 1 108 ? -0.116 27.094 9.164 1 56.28 108 ARG A C 1
ATOM 840 O O . ARG A 1 108 ? -0.078 27.297 10.383 1 56.28 108 ARG A O 1
ATOM 847 N N . ILE A 1 109 ? -0.859 26.266 8.633 1 63.09 109 ILE A N 1
ATOM 848 C CA . ILE A 1 109 ? -1.336 25.219 9.516 1 63.09 109 ILE A CA 1
ATOM 849 C C . ILE A 1 109 ? -0.229 24.188 9.734 1 63.09 109 ILE A C 1
ATOM 851 O O . ILE A 1 109 ? 0.328 23.656 8.773 1 63.09 109 ILE A O 1
ATOM 855 N N . ASP A 1 110 ? 0.553 24.328 10.797 1 70.31 110 ASP A N 1
ATOM 856 C CA . ASP A 1 110 ? 1.491 23.328 11.289 1 70.31 110 ASP A CA 1
ATOM 857 C C . ASP A 1 110 ? 0.839 22.438 12.344 1 70.31 110 ASP A C 1
ATOM 859 O O . ASP A 1 110 ? 0.266 22.922 13.312 1 70.31 110 ASP A O 1
ATOM 863 N N . ILE A 1 111 ? 0.81 21.141 12.023 1 76.69 111 ILE A N 1
ATOM 864 C CA . ILE A 1 111 ? 0.128 20.188 12.891 1 76.69 111 ILE A CA 1
ATOM 865 C C . ILE A 1 111 ? 0.604 20.359 14.328 1 76.69 111 ILE A C 1
ATOM 867 O O . ILE A 1 111 ? -0.104 19.984 15.273 1 76.69 111 ILE A O 1
ATOM 871 N N . ASP A 1 112 ? 1.763 20.953 14.492 1 73.38 112 ASP A N 1
ATOM 872 C CA . ASP A 1 112 ? 2.25 21.188 15.844 1 73.38 112 ASP A CA 1
ATOM 873 C C . ASP A 1 112 ? 1.389 22.219 16.578 1 73.38 112 ASP A C 1
ATOM 875 O O . ASP A 1 112 ? 1.397 22.281 17.812 1 73.38 112 ASP A O 1
ATOM 879 N N . ASP A 1 113 ? 0.682 22.953 15.867 1 70.88 113 ASP A N 1
ATOM 880 C CA . ASP A 1 113 ? -0.138 24 16.453 1 70.88 113 ASP A CA 1
ATOM 881 C C . ASP A 1 113 ? -1.593 23.562 16.594 1 70.88 113 ASP A C 1
ATOM 883 O O . ASP A 1 113 ? -2.48 24.375 16.828 1 70.88 113 ASP A O 1
ATOM 887 N N . MET A 1 114 ? -1.827 22.297 16.375 1 66.81 114 MET A N 1
ATOM 888 C CA . MET A 1 114 ? -3.201 21.828 16.234 1 66.81 114 MET A CA 1
ATOM 889 C C . MET A 1 114 ? -3.869 21.672 17.594 1 66.81 114 MET A C 1
ATOM 891 O O . MET A 1 114 ? -5.016 21.234 17.688 1 66.81 114 MET A O 1
ATOM 895 N N . GLU A 1 115 ? -3.225 21.984 18.672 1 66.19 115 GLU A N 1
ATOM 896 C CA . GLU A 1 115 ? -3.91 21.844 19.953 1 66.19 115 GLU A CA 1
ATOM 897 C C . GLU A 1 115 ? -5.188 22.672 19.984 1 66.19 115 GLU A C 1
ATOM 899 O O . GLU A 1 115 ? -6.152 22.312 20.672 1 66.19 115 GLU A O 1
ATOM 904 N N . ASP A 1 116 ? -5.227 23.75 19.234 1 67.31 116 ASP A N 1
ATOM 905 C CA . ASP A 1 116 ? -6.379 24.641 19.297 1 67.31 116 ASP A CA 1
ATOM 906 C C . ASP A 1 116 ? -7.094 24.719 17.953 1 67.31 116 ASP A C 1
ATOM 908 O O . ASP A 1 116 ? -7.684 25.75 17.609 1 67.31 116 ASP A O 1
ATOM 912 N N . CYS A 1 117 ? -6.934 23.75 17.125 1 69.69 117 CYS A N 1
ATOM 913 C CA . CYS A 1 117 ? -7.574 23.797 15.828 1 69.69 117 CYS A CA 1
ATOM 914 C C . CYS A 1 117 ? -8.719 22.797 15.742 1 69.69 117 CYS A C 1
ATOM 916 O O . CYS A 1 117 ? -8.758 21.828 16.5 1 69.69 117 CYS A O 1
ATOM 918 N N . SER A 1 118 ? -9.805 23.281 15.031 1 73.5 118 SER A N 1
ATOM 919 C CA . SER A 1 118 ? -10.891 22.359 14.703 1 73.5 118 SER A CA 1
ATOM 920 C C . SER A 1 118 ? -10.797 21.891 13.25 1 73.5 118 SER A C 1
ATOM 922 O O . SER A 1 118 ? -10.352 22.641 12.383 1 73.5 118 SER A O 1
ATOM 924 N N . ILE A 1 119 ? -10.953 20.703 13 1 74.44 119 ILE A N 1
ATOM 925 C CA . ILE A 1 119 ? -10.938 20.141 11.656 1 74.44 119 ILE A CA 1
ATOM 926 C C . ILE A 1 119 ? -12.219 20.516 10.922 1 74.44 119 ILE A C 1
ATOM 928 O O . ILE A 1 119 ? -13.32 20.266 11.422 1 74.44 119 ILE A O 1
ATOM 932 N N . LEU A 1 120 ? -12.156 21.312 9.883 1 68.81 120 LEU A N 1
ATOM 933 C CA . LEU A 1 120 ? -13.281 21.594 9 1 68.81 120 LEU A CA 1
ATOM 934 C C . LEU A 1 120 ? -13.422 20.516 7.938 1 68.81 120 LEU A C 1
ATOM 936 O O . LEU A 1 120 ? -12.43 19.922 7.516 1 68.81 120 LEU A O 1
ATOM 940 N N . SER A 1 121 ? -14.406 19.656 7.684 1 59.28 121 SER A N 1
ATOM 941 C CA . SER A 1 121 ? -14.625 18.547 6.754 1 59.28 121 SER A CA 1
ATOM 942 C C . SER A 1 121 ? -14.258 18.953 5.328 1 59.28 121 SER A C 1
ATOM 944 O O . SER A 1 121 ? -14.422 20.109 4.941 1 59.28 121 SER A O 1
ATOM 946 N N . SER A 1 122 ? -13.094 18.609 4.691 1 53.19 122 SER A N 1
ATOM 947 C CA . SER A 1 122 ? -12.383 18.891 3.449 1 53.19 122 SER A CA 1
ATOM 948 C C . SER A 1 122 ? -13.07 18.234 2.256 1 53.19 122 SER A C 1
ATOM 950 O O . SER A 1 122 ? -13.625 17.141 2.375 1 53.19 122 SER A O 1
ATOM 952 N N . GLY A 1 123 ? -13.711 18.984 1.359 1 47.84 123 GLY A N 1
ATOM 953 C CA . GLY A 1 123 ? -14.273 18.688 0.052 1 47.84 123 GLY A CA 1
ATOM 954 C C . GLY A 1 123 ? -13.242 18.25 -0.964 1 47.84 123 GLY A C 1
ATOM 955 O O . GLY A 1 123 ? -12.258 18.953 -1.2 1 47.84 123 GLY A O 1
ATOM 956 N N . ASN A 1 124 ? -12.852 17.141 -1.078 1 46.06 124 ASN A N 1
ATOM 957 C CA . ASN A 1 124 ? -11.812 16.594 -1.949 1 46.06 124 ASN A CA 1
ATOM 958 C C . ASN A 1 124 ? -12.133 16.828 -3.422 1 46.06 124 ASN A C 1
ATOM 960 O O . ASN A 1 124 ? -13.195 16.438 -3.904 1 46.06 124 ASN A O 1
ATOM 964 N N . THR A 1 125 ? -11.711 17.969 -4.008 1 39.56 125 THR A N 1
ATOM 965 C CA . THR A 1 125 ? -11.758 18.109 -5.457 1 39.56 125 THR A CA 1
ATOM 966 C C . THR A 1 125 ? -10.82 17.109 -6.133 1 39.56 125 THR A C 1
ATOM 968 O O . THR A 1 125 ? -9.727 16.844 -5.633 1 39.56 125 THR A O 1
ATOM 971 N N . LEU A 1 126 ? -11.273 16.172 -6.902 1 40.59 126 LEU A N 1
ATOM 972 C CA . LEU A 1 126 ? -10.758 14.953 -7.527 1 40.59 126 LEU A CA 1
ATOM 973 C C . LEU A 1 126 ? -9.828 15.297 -8.695 1 40.59 126 LEU A C 1
ATOM 975 O O . LEU A 1 126 ? -10.281 15.828 -9.711 1 40.59 126 LEU A O 1
ATOM 979 N N . ARG A 1 127 ? -8.734 15.969 -8.648 1 35.66 127 ARG A N 1
ATOM 980 C CA . ARG A 1 127 ? -8.031 16.016 -9.93 1 35.66 127 ARG A CA 1
ATOM 981 C C . ARG A 1 127 ? -7.25 14.734 -10.18 1 35.66 127 ARG A C 1
ATOM 983 O O . ARG A 1 127 ? -6.559 14.242 -9.289 1 35.66 127 ARG A O 1
ATOM 990 N N . SER A 1 128 ? -7.742 13.812 -11.047 1 36.41 128 SER A N 1
ATOM 991 C CA . SER A 1 128 ? -7.129 12.562 -11.484 1 36.41 128 SER A CA 1
ATOM 992 C C . SER A 1 128 ? -5.758 12.812 -12.102 1 36.41 128 SER A C 1
ATOM 994 O O . SER A 1 128 ? -5.582 13.742 -12.891 1 36.41 128 SER A O 1
ATOM 996 N N . CYS A 1 129 ? -4.734 12.578 -11.43 1 39.28 129 CYS A N 1
ATOM 997 C CA . CYS A 1 129 ? -3.396 12.711 -12 1 39.28 129 CYS A CA 1
ATOM 998 C C . CYS A 1 129 ? -3.201 11.742 -13.156 1 39.28 129 CYS A C 1
ATOM 1000 O O . CYS A 1 129 ? -3.277 10.523 -12.977 1 39.28 129 CYS A O 1
ATOM 1002 N N . ASN A 1 130 ? -3.805 12.008 -14.312 1 33.03 130 ASN A N 1
ATOM 1003 C CA . ASN A 1 130 ? -3.602 11.273 -15.562 1 33.03 130 ASN A CA 1
ATOM 1004 C C . ASN A 1 130 ? -2.123 11.195 -15.938 1 33.03 130 ASN A C 1
ATOM 1006 O O . ASN A 1 130 ? -1.482 12.227 -16.156 1 33.03 130 ASN A O 1
ATOM 1010 N N . MET A 1 131 ? -1.307 10.43 -15.391 1 31.61 131 MET A N 1
ATOM 1011 C CA . MET A 1 131 ? -0.025 10.32 -16.078 1 31.61 131 MET A CA 1
ATOM 1012 C C . MET A 1 131 ? -0.227 9.93 -17.547 1 31.61 131 MET A C 1
ATOM 1014 O O . MET A 1 131 ? -1.021 9.039 -17.844 1 31.61 131 MET A O 1
ATOM 1018 N N . PRO A 1 132 ? 0.201 10.875 -18.516 1 29.98 132 PRO A N 1
ATOM 1019 C CA . PRO A 1 132 ? 0.073 10.523 -19.922 1 29.98 132 PRO A CA 1
ATOM 1020 C C . PRO A 1 132 ? 0.565 9.109 -20.234 1 29.98 132 PRO A C 1
ATOM 1022 O O . PRO A 1 132 ? 1.519 8.641 -19.609 1 29.98 132 PRO A O 1
ATOM 1025 N N . MET A 1 133 ? -0.244 8.188 -20.984 1 22.41 133 MET A N 1
ATOM 1026 C CA . MET A 1 133 ? 0.206 6.98 -21.672 1 22.41 133 MET A CA 1
ATOM 1027 C C . MET A 1 133 ? 1.45 7.262 -22.5 1 22.41 133 MET A C 1
ATOM 1029 O O . MET A 1 133 ? 1.553 8.312 -23.141 1 22.41 133 MET A O 1
ATOM 1033 N N . MET B 1 1 ? 22.562 5.516 -47.781 1 25.45 1 MET B N 1
ATOM 1034 C CA . MET B 1 1 ? 21.25 5.184 -47.281 1 25.45 1 MET B CA 1
ATOM 1035 C C . MET B 1 1 ? 21.312 4.816 -45.781 1 25.45 1 MET B C 1
ATOM 1037 O O . MET B 1 1 ? 21.875 3.785 -45.438 1 25.45 1 MET B O 1
ATOM 1041 N N . ALA B 1 2 ? 21.5 5.82 -44.875 1 38.34 2 ALA B N 1
ATOM 1042 C CA . ALA B 1 2 ? 21.641 5.684 -43.438 1 38.34 2 ALA B CA 1
ATOM 1043 C C . ALA B 1 2 ? 20.516 4.836 -42.844 1 38.34 2 ALA B C 1
ATOM 1045 O O . ALA B 1 2 ? 19.328 5.125 -43.062 1 38.34 2 ALA B O 1
ATOM 1046 N N . THR B 1 3 ? 20.672 3.492 -42.812 1 36.5 3 THR B N 1
ATOM 1047 C CA . THR B 1 3 ? 19.75 2.625 -42.094 1 36.5 3 THR B CA 1
ATOM 1048 C C . THR B 1 3 ? 19.5 3.148 -40.688 1 36.5 3 THR B C 1
ATOM 1050 O O . THR B 1 3 ? 20.422 3.186 -39.875 1 36.5 3 THR B O 1
ATOM 1053 N N . ASP B 1 4 ? 18.75 4.199 -40.5 1 43.75 4 ASP B N 1
ATOM 1054 C CA . ASP B 1 4 ? 18.172 4.684 -39.25 1 43.75 4 ASP B CA 1
ATOM 1055 C C . ASP B 1 4 ? 17.562 3.539 -38.438 1 43.75 4 ASP B C 1
ATOM 1057 O O . ASP B 1 4 ? 16.5 3.025 -38.812 1 43.75 4 ASP B O 1
ATOM 1061 N N . SER B 1 5 ? 18.328 2.502 -38.125 1 43 5 SER B N 1
ATOM 1062 C CA . SER B 1 5 ? 17.891 1.562 -37.094 1 43 5 SER B CA 1
ATOM 1063 C C . SER B 1 5 ? 17.219 2.285 -35.938 1 43 5 SER B C 1
ATOM 1065 O O . SER B 1 5 ? 17.891 2.934 -35.125 1 43 5 SER B O 1
ATOM 1067 N N . GLN B 1 6 ? 16.078 2.936 -36.188 1 41.47 6 GLN B N 1
ATOM 1068 C CA . GLN B 1 6 ? 15.211 3.35 -35.094 1 41.47 6 GLN B CA 1
ATOM 1069 C C . GLN B 1 6 ? 15.078 2.248 -34.062 1 41.47 6 GLN B C 1
ATOM 1071 O O . GLN B 1 6 ? 14.492 1.198 -34.312 1 41.47 6 GLN B O 1
ATOM 1076 N N . SER B 1 7 ? 16.141 1.858 -33.344 1 43.44 7 SER B N 1
ATOM 1077 C CA . SER B 1 7 ? 15.969 1.046 -32.156 1 43.44 7 SER B CA 1
ATOM 1078 C C . SER B 1 7 ? 14.719 1.445 -31.375 1 43.44 7 SER B C 1
ATOM 1080 O O . SER B 1 7 ? 14.602 2.584 -30.922 1 43.44 7 SER B O 1
ATOM 1082 N N . ASP B 1 8 ? 13.523 1.15 -31.844 1 46.34 8 ASP B N 1
ATOM 1083 C CA . ASP B 1 8 ? 12.312 1.159 -31.031 1 46.34 8 ASP B CA 1
ATOM 1084 C C . ASP B 1 8 ? 12.609 0.697 -29.609 1 46.34 8 ASP B C 1
ATOM 1086 O O . ASP B 1 8 ? 12.578 -0.5 -29.312 1 46.34 8 ASP B O 1
ATOM 1090 N N . GLY B 1 9 ? 13.664 0.924 -29 1 47.28 9 GLY B N 1
ATOM 1091 C CA . GLY B 1 9 ? 13.891 0.579 -27.609 1 47.28 9 GLY B CA 1
ATOM 1092 C C . GLY B 1 9 ? 12.656 0.726 -26.75 1 47.28 9 GLY B C 1
ATOM 1093 O O . GLY B 1 9 ? 12.117 1.828 -26.609 1 47.28 9 GLY B O 1
ATOM 1094 N N . GLU B 1 10 ? 11.672 -0.226 -26.766 1 50.5 10 GLU B N 1
ATOM 1095 C CA . GLU B 1 10 ? 10.562 -0.286 -25.812 1 50.5 10 GLU B CA 1
ATOM 1096 C C . GLU B 1 10 ? 10.969 0.261 -24.453 1 50.5 10 GLU B C 1
ATOM 1098 O O . GLU B 1 10 ? 11.945 -0.201 -23.859 1 50.5 10 GLU B O 1
ATOM 1103 N N . TRP B 1 11 ? 10.93 1.467 -24.141 1 52.47 11 TRP B N 1
ATOM 1104 C CA . TRP B 1 11 ? 11.062 2.098 -22.828 1 52.47 11 TRP B CA 1
ATOM 1105 C C . TRP B 1 11 ? 10.469 1.216 -21.734 1 52.47 11 TRP B C 1
ATOM 1107 O O . TRP B 1 11 ? 9.32 0.792 -21.828 1 52.47 11 TRP B O 1
ATOM 1117 N N . GLU B 1 12 ? 11.266 0.19 -21.25 1 60.38 12 GLU B N 1
ATOM 1118 C CA . GLU B 1 12 ? 10.891 -0.534 -20.047 1 60.38 12 GLU B CA 1
ATOM 1119 C C . GLU B 1 12 ? 10.281 0.406 -19 1 60.38 12 GLU B C 1
ATOM 1121 O O . GLU B 1 12 ? 10.922 1.372 -18.594 1 60.38 12 GLU B O 1
ATOM 1126 N N . GLU B 1 13 ? 8.906 0.653 -19.016 1 65.38 13 GLU B N 1
ATOM 1127 C CA . GLU B 1 13 ? 8.273 1.484 -18 1 65.38 13 GLU B CA 1
ATOM 1128 C C . GLU B 1 13 ? 8.172 0.743 -16.672 1 65.38 13 GLU B C 1
ATOM 1130 O O . GLU B 1 13 ? 7.617 -0.358 -16.609 1 65.38 13 GLU B O 1
ATOM 1135 N N . GLU B 1 14 ? 9.031 0.977 -15.656 1 80.88 14 GLU B N 1
ATOM 1136 C CA . GLU B 1 14 ? 8.914 0.469 -14.289 1 80.88 14 GLU B CA 1
ATOM 1137 C C . GLU B 1 14 ? 7.801 1.185 -13.531 1 80.88 14 GLU B C 1
ATOM 1139 O O . GLU B 1 14 ? 7.633 2.398 -13.664 1 80.88 14 GLU B O 1
ATOM 1144 N N . SER B 1 15 ? 6.844 0.31 -13.055 1 89.94 15 SER B N 1
ATOM 1145 C CA . SER B 1 15 ? 5.777 0.872 -12.227 1 89.94 15 SER B CA 1
ATOM 1146 C C . SER B 1 15 ? 5.598 0.077 -10.945 1 89.94 15 SER B C 1
ATOM 1148 O O . SER B 1 15 ? 5.957 -1.101 -10.875 1 89.94 15 SER B O 1
ATOM 1150 N N . THR B 1 16 ? 5.227 0.832 -9.914 1 93.81 16 THR B N 1
ATOM 1151 C CA . THR B 1 16 ? 4.945 0.184 -8.641 1 93.81 16 THR B CA 1
ATOM 1152 C C . THR B 1 16 ? 3.457 -0.121 -8.5 1 93.81 16 THR B C 1
ATOM 1154 O O . THR B 1 16 ? 2.615 0.692 -8.883 1 93.81 16 THR B O 1
ATOM 1157 N N . VAL B 1 17 ? 3.152 -1.313 -7.988 1 95.19 17 VAL B N 1
ATOM 1158 C CA . VAL B 1 17 ? 1.766 -1.723 -7.793 1 95.19 17 VAL B CA 1
ATOM 1159 C C . VAL B 1 17 ? 1.548 -2.143 -6.344 1 95.19 17 VAL B C 1
ATOM 1161 O O . VAL B 1 17 ? 2.375 -2.852 -5.762 1 95.19 17 VAL B O 1
ATOM 1164 N N . LEU B 1 18 ? 0.467 -1.587 -5.77 1 96.62 18 LEU B N 1
ATOM 1165 C CA . LEU B 1 18 ? 0.005 -2.055 -4.469 1 96.62 18 LEU B CA 1
ATOM 1166 C C . LEU B 1 18 ? -0.908 -3.268 -4.617 1 96.62 18 LEU B C 1
ATOM 1168 O O . LEU B 1 18 ? -1.87 -3.234 -5.387 1 96.62 18 LEU B O 1
ATOM 1172 N N . VAL B 1 19 ? -0.586 -4.328 -3.916 1 95.88 19 VAL B N 1
ATOM 1173 C CA . VAL B 1 19 ? -1.392 -5.547 -3.898 1 95.88 19 VAL B CA 1
ATOM 1174 C C . VAL B 1 19 ? -1.998 -5.742 -2.51 1 95.88 19 VAL B C 1
ATOM 1176 O O . VAL B 1 19 ? -1.273 -5.836 -1.517 1 95.88 19 VAL B O 1
ATOM 1179 N N . GLU B 1 20 ? -3.279 -5.727 -2.461 1 95.38 20 GLU B N 1
ATOM 1180 C CA . GLU B 1 20 ? -3.977 -6.059 -1.224 1 95.38 20 GLU B CA 1
ATOM 1181 C C . GLU B 1 20 ? -4.496 -7.496 -1.253 1 95.38 20 GLU B C 1
ATOM 1183 O O . GLU B 1 20 ? -5.289 -7.855 -2.127 1 95.38 20 GLU B O 1
ATOM 1188 N N . LEU B 1 21 ? -4.012 -8.242 -0.345 1 94.06 21 LEU B N 1
ATOM 1189 C CA . LEU B 1 21 ? -4.457 -9.625 -0.209 1 94.06 21 LEU B CA 1
ATOM 1190 C C . LEU B 1 21 ? -5.598 -9.734 0.8 1 94.06 21 LEU B C 1
ATOM 1192 O O . LEU B 1 21 ? -5.434 -9.367 1.968 1 94.06 21 LEU B O 1
ATOM 1196 N N . SER B 1 22 ? -6.652 -10.172 0.279 1 87.25 22 SER B N 1
ATOM 1197 C CA . SER B 1 22 ? -7.816 -10.32 1.147 1 87.25 22 SER B CA 1
ATOM 1198 C C . SER B 1 22 ? -7.898 -11.734 1.711 1 87.25 22 SER B C 1
ATOM 1200 O O . SER B 1 22 ? -7.48 -12.695 1.059 1 87.25 22 SER B O 1
ATOM 1202 N N . GLY B 1 23 ? -8.461 -11.734 2.895 1 83.62 23 GLY B N 1
ATOM 1203 C CA . GLY B 1 23 ? -8.57 -13.016 3.572 1 83.62 23 GLY B CA 1
ATOM 1204 C C . GLY B 1 23 ? -7.492 -13.234 4.617 1 83.62 23 GLY B C 1
ATOM 1205 O O . GLY B 1 23 ? -6.781 -12.297 4.984 1 83.62 23 GLY B O 1
ATOM 1206 N N . VAL B 1 24 ? -7.434 -14.414 5.086 1 79.81 24 VAL B N 1
ATOM 1207 C CA . VAL B 1 24 ? -6.473 -14.734 6.133 1 79.81 24 VAL B CA 1
ATOM 1208 C C . VAL B 1 24 ? -5.145 -15.156 5.504 1 79.81 24 VAL B C 1
ATOM 1210 O O . VAL B 1 24 ? -5.074 -16.172 4.809 1 79.81 24 VAL B O 1
ATOM 1213 N N . ILE B 1 25 ? -4.168 -14.32 5.617 1 85.31 25 ILE B N 1
ATOM 1214 C CA . ILE B 1 25 ? -2.824 -14.641 5.141 1 85.31 25 ILE B CA 1
ATOM 1215 C C . ILE B 1 25 ? -1.922 -14.977 6.328 1 85.31 25 ILE B C 1
ATOM 1217 O O . ILE B 1 25 ? -1.878 -14.234 7.312 1 85.31 25 ILE B O 1
ATOM 1221 N N . ASP B 1 26 ? -1.319 -16.062 6.281 1 84.88 26 ASP B N 1
ATOM 1222 C CA . ASP B 1 26 ? -0.395 -16.484 7.328 1 84.88 26 ASP B CA 1
ATOM 1223 C C . ASP B 1 26 ? 0.812 -15.562 7.402 1 84.88 26 ASP B C 1
ATOM 1225 O O . ASP B 1 26 ? 1.509 -15.352 6.406 1 84.88 26 ASP B O 1
ATOM 1229 N N . CYS B 1 27 ? 1.066 -15 8.586 1 82.06 27 CYS B N 1
ATOM 1230 C CA . CYS B 1 27 ? 2.189 -14.094 8.789 1 82.06 27 CYS B CA 1
ATOM 1231 C C . CYS B 1 27 ? 3.506 -14.758 8.406 1 82.06 27 CYS B C 1
ATOM 1233 O O . CYS B 1 27 ? 4.41 -14.094 7.895 1 82.06 27 CYS B O 1
ATOM 1235 N N . ASP B 1 28 ? 3.482 -16.047 8.711 1 89.5 28 ASP B N 1
ATOM 1236 C CA . ASP B 1 28 ? 4.695 -16.781 8.352 1 89.5 28 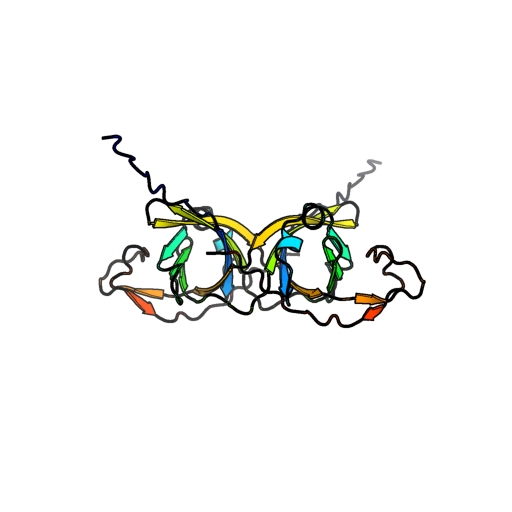ASP B CA 1
ATOM 1237 C C . ASP B 1 28 ? 4.867 -16.844 6.836 1 89.5 28 ASP B C 1
ATOM 1239 O O . ASP B 1 28 ? 5.988 -16.781 6.328 1 89.5 28 ASP B O 1
ATOM 1243 N N . PHE B 1 29 ? 3.846 -16.875 6.227 1 89.56 29 PHE B N 1
ATOM 1244 C CA . PHE B 1 29 ? 3.865 -16.938 4.773 1 89.56 29 PHE B CA 1
ATOM 1245 C C . PHE B 1 29 ? 4.566 -15.727 4.18 1 89.56 29 PHE B C 1
ATOM 1247 O O . PHE B 1 29 ? 5.441 -15.859 3.322 1 89.56 29 PHE B O 1
ATOM 1254 N N . LEU B 1 30 ? 4.301 -14.578 4.645 1 89.75 30 LEU B N 1
ATOM 1255 C CA . LEU B 1 30 ? 4.777 -13.336 4.039 1 89.75 30 LEU B CA 1
ATOM 1256 C C . LEU B 1 30 ? 6.238 -13.086 4.391 1 89.75 30 LEU B C 1
ATOM 1258 O O . LEU B 1 30 ? 6.902 -12.258 3.756 1 89.75 30 LEU B O 1
ATOM 1262 N N . ASN B 1 31 ? 6.727 -13.828 5.391 1 92.75 31 ASN B N 1
ATOM 1263 C CA . ASN B 1 31 ? 8.078 -13.547 5.863 1 92.75 31 ASN B CA 1
ATOM 1264 C C . ASN B 1 31 ? 9.078 -14.586 5.352 1 92.75 31 ASN B C 1
ATOM 1266 O O . ASN B 1 31 ? 10.258 -14.539 5.703 1 92.75 31 ASN B O 1
ATOM 1270 N N . THR B 1 32 ? 8.625 -15.453 4.516 1 93.31 32 THR B N 1
ATOM 1271 C CA . THR B 1 32 ? 9.523 -16.469 3.969 1 93.31 32 THR B CA 1
ATOM 1272 C C . THR B 1 32 ? 10.297 -15.906 2.775 1 93.31 32 THR B C 1
ATOM 1274 O O . THR B 1 32 ? 9.773 -15.086 2.02 1 93.31 32 THR B O 1
ATOM 1277 N N . GLU B 1 33 ? 11.438 -16.438 2.564 1 93.94 33 GLU B N 1
ATOM 1278 C CA . GLU B 1 33 ? 12.242 -16.078 1.396 1 93.94 33 GLU B CA 1
ATOM 1279 C C . GLU B 1 33 ? 11.547 -16.5 0.104 1 93.94 33 GLU B C 1
ATOM 1281 O O . GLU B 1 33 ? 11.633 -15.789 -0.905 1 93.94 33 GLU B O 1
ATOM 1286 N N . GLU B 1 34 ? 10.898 -17.531 0.181 1 91.81 34 GLU B N 1
ATOM 1287 C CA . GLU B 1 34 ? 10.156 -18 -0.982 1 91.81 34 GLU B CA 1
ATOM 1288 C C . GLU B 1 34 ? 9.125 -16.984 -1.433 1 91.81 34 GLU B C 1
ATOM 1290 O O . GLU B 1 34 ? 9.023 -16.672 -2.623 1 91.81 34 GLU B O 1
ATOM 1295 N N . THR B 1 35 ? 8.406 -16.469 -0.505 1 90.44 35 THR B N 1
ATOM 1296 C CA . THR B 1 35 ? 7.352 -15.508 -0.805 1 90.44 35 THR B CA 1
ATOM 1297 C C . THR B 1 35 ? 7.941 -14.227 -1.392 1 90.44 35 THR B C 1
ATOM 1299 O O . THR B 1 35 ? 7.395 -13.664 -2.34 1 90.44 35 THR B O 1
ATOM 1302 N N . LYS B 1 36 ? 9.078 -13.836 -0.913 1 92.31 36 LYS B N 1
ATOM 1303 C CA . LYS B 1 36 ? 9.703 -12.578 -1.306 1 92.31 36 LYS B CA 1
ATOM 1304 C C . LYS B 1 36 ? 10.383 -12.703 -2.664 1 92.31 36 LYS B C 1
ATOM 1306 O O . LYS B 1 36 ? 10.492 -11.719 -3.404 1 92.31 36 LYS B O 1
ATOM 1311 N N . HIS B 1 37 ? 10.719 -13.906 -3.043 1 93.12 37 HIS B N 1
ATOM 1312 C CA . HIS B 1 37 ? 11.562 -14.039 -4.227 1 93.12 37 HIS B CA 1
ATOM 1313 C C . HIS B 1 37 ? 10.859 -14.82 -5.324 1 93.12 37 HIS B C 1
ATOM 1315 O O . HIS B 1 37 ? 11.32 -14.852 -6.469 1 93.12 37 HIS B O 1
ATOM 1321 N N . TYR B 1 38 ? 9.852 -15.422 -5.008 1 91.12 38 TYR B N 1
ATOM 1322 C CA . TYR B 1 38 ? 9.117 -16.188 -6.012 1 91.12 38 TYR B CA 1
ATOM 1323 C C . TYR B 1 38 ? 7.75 -15.562 -6.277 1 91.12 38 TYR B C 1
ATOM 1325 O O . TYR B 1 38 ? 6.754 -15.945 -5.66 1 91.12 38 TYR B O 1
ATOM 1333 N N . THR B 1 39 ? 7.652 -14.672 -7.191 1 92.56 39 THR B N 1
ATOM 1334 C CA . THR B 1 39 ? 6.43 -14.008 -7.625 1 92.56 39 THR B CA 1
ATOM 1335 C C . THR B 1 39 ? 6.332 -13.984 -9.148 1 92.56 39 THR B C 1
ATOM 1337 O O . THR B 1 39 ? 7.324 -13.742 -9.836 1 92.56 39 THR B O 1
ATOM 1340 N N . LYS B 1 40 ? 5.195 -14.391 -9.656 1 88.38 40 LYS B N 1
ATOM 1341 C CA . LYS B 1 40 ? 4.867 -14.336 -11.078 1 88.38 40 LYS B CA 1
ATOM 1342 C C . LYS B 1 40 ? 3.471 -13.766 -11.297 1 88.38 40 LYS B C 1
ATOM 1344 O O . LYS B 1 40 ? 2.58 -13.938 -10.469 1 88.38 40 LYS B O 1
ATOM 1349 N N . ALA B 1 41 ? 3.285 -13.102 -12.383 1 91.44 41 ALA B N 1
ATOM 1350 C CA . ALA B 1 41 ? 1.979 -12.523 -12.688 1 91.44 41 ALA B CA 1
ATOM 1351 C C . ALA B 1 41 ? 1.548 -12.867 -14.109 1 91.44 41 ALA B C 1
ATOM 1353 O O . ALA B 1 41 ? 2.369 -12.867 -15.031 1 91.44 41 ALA B O 1
ATOM 1354 N N . LEU B 1 42 ? 0.315 -13.18 -14.242 1 87.12 42 LEU B N 1
ATOM 1355 C CA . LEU B 1 42 ? -0.348 -13.383 -15.531 1 87.12 42 LEU B CA 1
ATOM 1356 C C . LEU B 1 42 ? -1.454 -12.352 -15.734 1 87.12 42 LEU B C 1
ATOM 1358 O O . LEU B 1 42 ? -2.33 -12.195 -14.883 1 87.12 42 LEU B O 1
ATOM 1362 N N . GLY B 1 43 ? -1.317 -11.562 -16.844 1 88.12 43 GLY B N 1
ATOM 1363 C CA . GLY B 1 43 ? -2.387 -10.648 -17.203 1 88.12 43 GLY B CA 1
ATOM 1364 C C . GLY B 1 43 ? -2.422 -9.391 -16.359 1 88.12 43 GLY B C 1
ATOM 1365 O O . GLY B 1 43 ? -3.496 -8.898 -16.016 1 88.12 43 GLY B O 1
ATOM 1366 N N . LEU B 1 44 ? -1.344 -8.914 -15.844 1 88.81 44 LEU B N 1
ATOM 1367 C CA . LEU B 1 44 ? -1.317 -7.703 -15.023 1 88.81 44 LEU B CA 1
ATOM 1368 C C . LEU B 1 44 ? -1.951 -6.531 -15.766 1 88.81 44 LEU B C 1
ATOM 1370 O O . LEU B 1 44 ? -2.42 -5.578 -15.133 1 88.81 44 LEU B O 1
ATOM 1374 N N . GLY B 1 45 ? -2.014 -6.555 -17.031 1 87.38 45 GLY B N 1
ATOM 1375 C CA . GLY B 1 45 ? -2.635 -5.512 -17.844 1 87.38 45 GLY B CA 1
ATOM 1376 C C . GLY B 1 45 ? -4.094 -5.789 -18.156 1 87.38 45 GLY B C 1
ATOM 1377 O O . GLY B 1 45 ? -4.73 -5.031 -18.891 1 87.38 45 GLY B O 1
ATOM 1378 N N . THR B 1 46 ? -4.602 -6.895 -17.734 1 87.69 46 THR B N 1
ATOM 1379 C CA . THR B 1 46 ? -5.992 -7.281 -17.969 1 87.69 46 THR B CA 1
ATOM 1380 C C . THR B 1 46 ? -6.852 -6.949 -16.75 1 87.69 46 THR B C 1
ATOM 1382 O O . THR B 1 46 ? -6.328 -6.629 -15.68 1 87.69 46 THR B O 1
ATOM 1385 N N . PRO B 1 47 ? -8.188 -7.039 -16.828 1 88.56 47 PRO B N 1
ATOM 1386 C CA . PRO B 1 47 ? -9.078 -6.754 -15.703 1 88.56 47 PRO B CA 1
ATOM 1387 C C . PRO B 1 47 ? -8.961 -7.785 -14.578 1 88.56 47 PRO B C 1
ATOM 1389 O O . PRO B 1 47 ? -9.305 -7.492 -13.43 1 88.56 47 PRO B O 1
ATOM 1392 N N . ASN B 1 48 ? -8.586 -8.992 -14.859 1 89.56 48 ASN B N 1
ATOM 1393 C CA . ASN B 1 48 ? -8.547 -10.07 -13.875 1 89.56 48 ASN B CA 1
ATOM 1394 C C . ASN B 1 48 ? -7.191 -10.773 -13.867 1 89.56 48 ASN B C 1
ATOM 1396 O O . ASN B 1 48 ? -7.086 -11.93 -14.289 1 89.56 48 ASN B O 1
ATOM 1400 N N . PRO B 1 49 ? -6.199 -10.164 -13.336 1 91.38 49 PRO B N 1
ATOM 1401 C CA . PRO B 1 49 ? -4.879 -10.789 -13.281 1 91.38 49 PRO B CA 1
ATOM 1402 C C . PRO B 1 49 ? -4.816 -11.953 -12.289 1 91.38 49 PRO B C 1
ATOM 1404 O O . PRO B 1 49 ? -5.66 -12.047 -11.391 1 91.38 49 PRO B O 1
ATOM 1407 N N . VAL B 1 50 ? -3.871 -12.852 -12.578 1 91.12 50 VAL B N 1
ATOM 1408 C CA . VAL B 1 50 ? -3.514 -13.938 -11.672 1 91.12 50 VAL B CA 1
ATOM 1409 C C . VAL B 1 50 ? -2.064 -13.773 -11.219 1 91.12 50 VAL B C 1
ATOM 1411 O O . VAL B 1 50 ? -1.173 -13.539 -12.039 1 91.12 50 VAL B O 1
ATOM 1414 N N . VAL B 1 51 ? -1.865 -13.867 -9.914 1 93.19 51 VAL B N 1
ATOM 1415 C CA . VAL B 1 51 ? -0.536 -13.648 -9.352 1 93.19 51 VAL B CA 1
ATOM 1416 C C . VAL B 1 51 ? -0.155 -14.828 -8.453 1 93.19 51 VAL B C 1
ATOM 1418 O O . VAL B 1 51 ? -0.941 -15.25 -7.605 1 93.19 51 VAL B O 1
ATOM 1421 N N . GLN B 1 52 ? 1.005 -15.352 -8.734 1 91.62 52 GLN B N 1
ATOM 1422 C CA . GLN B 1 52 ? 1.585 -16.344 -7.836 1 91.62 52 GLN B CA 1
ATOM 1423 C C . GLN B 1 52 ? 2.578 -15.703 -6.871 1 91.62 52 GLN B C 1
ATOM 1425 O O . GLN B 1 52 ? 3.504 -15.008 -7.297 1 91.62 52 GLN B O 1
ATOM 1430 N N . ILE B 1 53 ? 2.389 -15.898 -5.652 1 93.5 53 ILE B N 1
ATOM 1431 C CA . ILE B 1 53 ? 3.285 -15.469 -4.582 1 93.5 53 ILE B CA 1
ATOM 1432 C C . ILE B 1 53 ? 3.693 -16.672 -3.736 1 93.5 53 ILE B C 1
ATOM 1434 O O . ILE B 1 53 ? 2.875 -17.234 -3.002 1 93.5 53 ILE B O 1
ATOM 1438 N N . GLY B 1 54 ? 4.996 -16.953 -3.854 1 92.31 54 GLY B N 1
ATOM 1439 C CA . GLY B 1 54 ? 5.395 -18.203 -3.234 1 92.31 54 GLY B CA 1
ATOM 1440 C C . GLY B 1 54 ? 4.578 -19.391 -3.711 1 92.31 54 GLY B C 1
ATOM 1441 O O . GLY B 1 54 ? 4.461 -19.641 -4.914 1 92.31 54 GLY B O 1
ATOM 1442 N N . SER B 1 55 ? 4.004 -20.078 -2.791 1 88.94 55 SER B N 1
ATOM 1443 C CA . SER B 1 55 ? 3.26 -21.297 -3.115 1 88.94 55 SER B CA 1
ATOM 1444 C C . SER B 1 55 ? 1.784 -21 -3.352 1 88.94 55 SER B C 1
ATOM 1446 O O . SER B 1 55 ? 1.008 -21.891 -3.691 1 88.94 55 SER B O 1
ATOM 1448 N N . HIS B 1 56 ? 1.367 -19.797 -3.119 1 89.88 56 HIS B N 1
ATOM 1449 C CA . HIS B 1 56 ? -0.046 -19.453 -3.229 1 89.88 56 HIS B CA 1
ATOM 1450 C C . HIS B 1 56 ? -0.341 -18.75 -4.551 1 89.88 56 HIS B C 1
ATOM 1452 O O . HIS B 1 56 ? 0.521 -18.047 -5.094 1 89.88 56 HIS B O 1
ATOM 1458 N N . ILE B 1 57 ? -1.585 -18.969 -5.004 1 90.94 57 ILE B N 1
ATOM 1459 C CA . ILE B 1 57 ? -2.072 -18.297 -6.203 1 90.94 57 ILE B CA 1
ATOM 1460 C C . ILE B 1 57 ? -3.254 -17.406 -5.852 1 90.94 57 ILE B C 1
ATOM 1462 O O . ILE B 1 57 ? -4.148 -17.812 -5.105 1 90.94 57 ILE B O 1
ATOM 1466 N N . PHE B 1 58 ? -3.18 -16.25 -6.383 1 91.81 58 PHE B N 1
ATOM 1467 C CA . PHE B 1 58 ? -4.219 -15.258 -6.125 1 91.81 58 PHE B CA 1
ATOM 1468 C C . PHE B 1 58 ? -4.801 -14.734 -7.43 1 91.81 58 PHE B C 1
ATOM 1470 O O . PHE B 1 58 ? -4.117 -14.703 -8.453 1 91.81 58 PHE B O 1
ATOM 1477 N N . SER B 1 59 ? -6.031 -14.352 -7.301 1 91.75 59 SER B N 1
ATOM 1478 C CA . SER B 1 59 ? -6.691 -13.68 -8.414 1 91.75 59 SER B CA 1
ATOM 1479 C C . SER B 1 59 ? -7.637 -12.594 -7.93 1 91.75 59 SER B C 1
ATOM 1481 O O . SER B 1 59 ? -8.125 -12.648 -6.801 1 91.75 59 SER B O 1
ATOM 1483 N N . GLY B 1 60 ? -7.754 -11.602 -8.852 1 93.12 60 GLY B N 1
ATOM 1484 C CA . GLY B 1 60 ? -8.625 -10.5 -8.492 1 93.12 60 GLY B CA 1
ATOM 1485 C C . GLY B 1 60 ? -8.672 -9.406 -9.547 1 93.12 60 GLY B C 1
ATOM 1486 O O . GLY B 1 60 ? -8.727 -9.695 -10.742 1 93.12 60 GLY B O 1
ATOM 1487 N N . LYS B 1 61 ? -8.781 -8.133 -9.055 1 94.19 61 LYS B N 1
ATOM 1488 C CA . LYS B 1 61 ? -8.992 -7.016 -9.969 1 94.19 61 LYS B CA 1
ATOM 1489 C C . LYS B 1 61 ? -8.297 -5.754 -9.469 1 94.19 61 LYS B C 1
ATOM 1491 O O . LYS B 1 61 ? -7.961 -5.652 -8.281 1 94.19 61 LYS B O 1
ATOM 1496 N N . TYR B 1 62 ? -8.172 -4.848 -10.43 1 92.44 62 TYR B N 1
ATOM 1497 C CA . TYR B 1 62 ? -7.695 -3.514 -10.078 1 92.44 62 TYR B CA 1
ATOM 1498 C C . TYR B 1 62 ? -8.812 -2.691 -9.438 1 92.44 62 TYR B C 1
ATOM 1500 O O . TYR B 1 62 ? -9.961 -2.748 -9.875 1 92.44 62 TYR B O 1
ATOM 1508 N N . GLU B 1 63 ? -8.477 -2.023 -8.367 1 90.38 63 GLU B N 1
ATOM 1509 C CA . GLU B 1 63 ? -9.383 -1.016 -7.828 1 90.38 63 GLU B CA 1
ATOM 1510 C C . GLU B 1 63 ? -9.258 0.304 -8.578 1 90.38 63 GLU B C 1
ATOM 1512 O O . GLU B 1 63 ? -8.156 0.838 -8.727 1 90.38 63 GLU B O 1
ATOM 1517 N N . THR B 1 64 ? -10.297 0.901 -9.148 1 81.94 64 THR B N 1
ATOM 1518 C CA . THR B 1 64 ? -10.227 2.086 -10 1 81.94 64 THR B CA 1
ATOM 1519 C C . THR B 1 64 ? -10.633 3.334 -9.219 1 81.94 64 THR B C 1
ATOM 1521 O O . THR B 1 64 ? -10.312 4.453 -9.617 1 81.94 64 THR B O 1
ATOM 1524 N N . ASN B 1 65 ? -11.266 3.283 -8.133 1 74.44 65 ASN B N 1
ATOM 1525 C CA . ASN B 1 65 ? -11.773 4.449 -7.418 1 74.44 65 ASN B CA 1
ATOM 1526 C C . ASN B 1 65 ? -10.898 4.793 -6.215 1 74.44 65 ASN B C 1
ATOM 1528 O O . ASN B 1 65 ? -11.25 5.652 -5.41 1 74.44 65 ASN B O 1
ATOM 1532 N N . VAL B 1 66 ? -9.789 4.023 -6.277 1 68.38 66 VAL B N 1
ATOM 1533 C CA . VAL B 1 66 ? -8.977 4.262 -5.09 1 68.38 66 VAL B CA 1
ATOM 1534 C C . VAL B 1 66 ? -7.996 5.402 -5.352 1 68.38 66 VAL B C 1
ATOM 1536 O O . VAL B 1 66 ? -7.531 5.582 -6.477 1 68.38 66 VAL B O 1
ATOM 1539 N N . GLY B 1 67 ? -7.844 6.34 -4.352 1 79.44 67 GLY B N 1
ATOM 1540 C CA . GLY B 1 67 ? -6.867 7.418 -4.328 1 79.44 67 GLY B CA 1
ATOM 1541 C C . GLY B 1 67 ? -5.434 6.93 -4.371 1 79.44 67 GLY B C 1
ATOM 1542 O O . GLY B 1 67 ? -5.164 5.82 -4.836 1 79.44 67 GLY B O 1
ATOM 1543 N N . THR B 1 68 ? -4.488 7.609 -4.062 1 92.5 68 THR B N 1
ATOM 1544 C CA . THR B 1 68 ? -3.049 7.383 -3.994 1 92.5 68 THR B CA 1
ATOM 1545 C C . THR B 1 68 ? -2.676 6.652 -2.707 1 92.5 68 THR B C 1
ATOM 1547 O O . THR B 1 68 ? -3.203 6.965 -1.637 1 92.5 68 THR B O 1
ATOM 1550 N N . SER B 1 69 ? -1.891 5.574 -2.902 1 94.62 69 SER B N 1
ATOM 1551 C CA . SER B 1 69 ? -1.346 4.848 -1.759 1 94.62 69 SER B CA 1
ATOM 1552 C C . SER B 1 69 ? 0.113 5.219 -1.514 1 94.62 69 SER B C 1
ATOM 1554 O O . SER B 1 69 ? 0.931 5.184 -2.436 1 94.62 69 SER B O 1
ATOM 1556 N N . LEU B 1 70 ? 0.357 5.609 -0.233 1 95.94 70 LEU B N 1
ATOM 1557 C CA . LEU B 1 70 ? 1.714 5.938 0.191 1 95.94 70 LEU B CA 1
ATOM 1558 C C . LEU B 1 70 ? 2.191 4.977 1.272 1 95.94 70 LEU B C 1
ATOM 1560 O O . LEU B 1 70 ? 1.41 4.562 2.133 1 95.94 70 LEU B O 1
ATOM 1564 N N . LEU B 1 71 ? 3.471 4.684 1.246 1 96.81 71 LEU B N 1
ATOM 1565 C CA . LEU B 1 71 ? 4.09 3.885 2.297 1 96.81 71 LEU B CA 1
ATOM 1566 C C . LEU B 1 71 ? 5.074 4.723 3.109 1 96.81 71 LEU B C 1
ATOM 1568 O O . LEU B 1 71 ? 5.887 5.457 2.545 1 96.81 71 LEU B O 1
ATOM 1572 N N . PHE B 1 72 ? 4.91 4.602 4.457 1 95.75 72 PHE B N 1
ATOM 1573 C CA . PHE B 1 72 ? 5.82 5.293 5.367 1 95.75 72 PHE B CA 1
ATOM 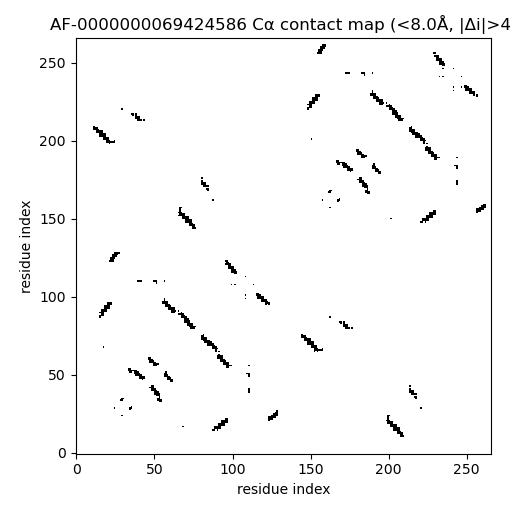1574 C C . PHE B 1 72 ? 6.383 4.328 6.402 1 95.75 72 PHE B C 1
ATOM 1576 O O . PHE B 1 72 ? 5.684 3.426 6.863 1 95.75 72 PHE B O 1
ATOM 1583 N N . ASP B 1 73 ? 7.574 4.621 6.805 1 93.88 73 ASP B N 1
ATOM 1584 C CA . ASP B 1 73 ? 8.07 4.043 8.055 1 93.88 73 ASP B CA 1
ATOM 1585 C C . ASP B 1 73 ? 7.742 4.945 9.242 1 93.88 73 ASP B C 1
ATOM 1587 O O . ASP B 1 73 ? 7.984 6.152 9.195 1 93.88 73 ASP B O 1
ATOM 1591 N N . ASP B 1 74 ? 7.078 4.246 10.117 1 90.56 74 ASP B N 1
ATOM 1592 C CA . ASP B 1 74 ? 6.863 4.918 11.391 1 90.56 74 ASP B CA 1
ATOM 1593 C C . ASP B 1 74 ? 8.094 4.805 12.289 1 90.56 74 ASP B C 1
ATOM 1595 O O . ASP B 1 74 ? 8.352 3.744 12.867 1 90.56 74 ASP B O 1
ATOM 1599 N N . VAL B 1 75 ? 8.82 5.859 12.383 1 84.31 75 VAL B N 1
ATOM 1600 C CA . VAL B 1 75 ? 10.07 5.863 13.148 1 84.31 75 VAL B CA 1
ATOM 1601 C C . VAL B 1 75 ? 9.859 6.609 14.461 1 84.31 75 VAL B C 1
ATOM 1603 O O . VAL B 1 75 ? 9.492 7.785 14.469 1 84.31 75 VAL B O 1
ATOM 1606 N N . ASN B 1 76 ? 9.281 5.895 15.406 1 75.44 76 ASN B N 1
ATOM 1607 C CA . ASN B 1 76 ? 9.141 6.527 16.719 1 75.44 76 ASN B CA 1
ATOM 1608 C C . ASN B 1 76 ? 10.5 6.91 17.297 1 75.44 76 ASN B C 1
ATOM 1610 O O . ASN B 1 76 ? 11.336 6.043 17.562 1 75.44 76 ASN B O 1
ATOM 1614 N N . LYS B 1 77 ? 10.742 8.203 17.281 1 66.12 77 LYS B N 1
ATOM 1615 C CA . LYS B 1 77 ? 11.961 8.688 17.922 1 66.12 77 LYS B CA 1
ATOM 1616 C C . LYS B 1 77 ? 11.625 9.641 19.078 1 66.12 77 LYS B C 1
ATOM 1618 O O . LYS B 1 77 ? 11 10.68 18.859 1 66.12 77 LYS B O 1
ATOM 1623 N N . ASP B 1 78 ? 12.141 9.25 20.172 1 62.22 78 ASP B N 1
ATOM 1624 C CA . ASP B 1 78 ? 12.078 10.094 21.359 1 62.22 78 ASP B CA 1
ATOM 1625 C C . ASP B 1 78 ? 10.648 10.523 21.656 1 62.22 78 ASP B C 1
ATOM 1627 O O . ASP B 1 78 ? 10.398 11.664 22.031 1 62.22 78 ASP B O 1
ATOM 1631 N N . GLY B 1 79 ? 9.711 9.672 21.328 1 64.12 79 GLY B N 1
ATOM 1632 C C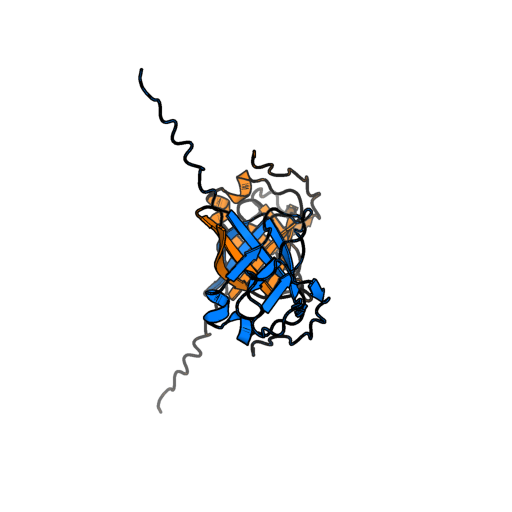A . GLY B 1 79 ? 8.344 10.016 21.688 1 64.12 79 GLY B CA 1
ATOM 1633 C C . GLY B 1 79 ? 7.59 10.695 20.562 1 64.12 79 GLY B C 1
ATOM 1634 O O . GLY B 1 79 ? 6.375 10.898 20.641 1 64.12 79 GLY B O 1
ATOM 1635 N N . ALA B 1 80 ? 8.383 11.25 19.609 1 67 80 ALA B N 1
ATOM 1636 C CA . ALA B 1 80 ? 7.723 11.875 18.469 1 67 80 ALA B CA 1
ATOM 1637 C C . ALA B 1 80 ? 7.602 10.898 17.312 1 67 80 ALA B C 1
ATOM 1639 O O . ALA B 1 80 ? 8.531 10.148 17.016 1 67 80 ALA B O 1
ATOM 1640 N N . THR B 1 81 ? 6.34 10.797 16.844 1 74.19 81 THR B N 1
ATOM 1641 C CA . THR B 1 81 ? 6.133 9.914 15.711 1 74.19 81 THR B CA 1
ATOM 1642 C C . THR B 1 81 ? 6.488 10.617 14.406 1 74.19 81 THR B C 1
ATOM 1644 O O . THR B 1 81 ? 6.02 11.727 14.141 1 74.19 81 THR B O 1
ATOM 1647 N N . LYS B 1 82 ? 7.555 10.164 13.812 1 83.62 82 LYS B N 1
ATOM 1648 C CA . LYS B 1 82 ? 7.945 10.648 12.5 1 83.62 82 LYS B CA 1
ATOM 1649 C C . LYS B 1 82 ? 7.664 9.609 11.422 1 83.62 82 LYS B C 1
ATOM 1651 O O . LYS B 1 82 ? 7.98 8.43 11.594 1 83.62 82 LYS B O 1
ATOM 1656 N N . LEU B 1 83 ? 7.031 10.102 10.391 1 92.25 83 LEU B N 1
ATOM 1657 C CA . LEU B 1 83 ? 6.785 9.25 9.234 1 92.25 83 LEU B CA 1
ATOM 1658 C C . LEU B 1 83 ? 7.82 9.5 8.148 1 92.25 83 LEU B C 1
ATOM 1660 O O . LEU B 1 83 ? 8.008 10.641 7.715 1 92.25 83 LEU B O 1
ATOM 1664 N N . GLU B 1 84 ? 8.508 8.523 7.887 1 93.5 84 GLU B N 1
ATOM 1665 C CA . GLU B 1 84 ? 9.469 8.617 6.793 1 93.5 84 GLU B CA 1
ATOM 1666 C C . GLU B 1 84 ? 8.898 8.031 5.508 1 93.5 84 GLU B C 1
ATOM 1668 O O . GLU B 1 84 ? 8.523 6.859 5.461 1 93.5 84 GLU B O 1
ATOM 1673 N N . TYR B 1 85 ? 8.945 8.844 4.5 1 95.5 85 TYR B N 1
ATOM 1674 C CA . TYR B 1 85 ? 8.398 8.477 3.197 1 95.5 85 TYR B CA 1
ATOM 1675 C C . TYR B 1 85 ? 9.234 7.387 2.539 1 95.5 85 TYR B C 1
ATOM 1677 O O . TYR B 1 85 ? 10.469 7.469 2.514 1 95.5 85 TYR B O 1
ATOM 1685 N N . LEU B 1 86 ? 8.516 6.363 1.926 1 95.38 86 LEU B N 1
ATOM 1686 C CA . LEU B 1 86 ? 9.188 5.309 1.173 1 95.38 86 LEU B CA 1
ATOM 1687 C C . LEU B 1 86 ? 8.844 5.398 -0.311 1 95.38 86 LEU B C 1
ATOM 1689 O O . LEU B 1 86 ? 9.727 5.605 -1.144 1 95.38 86 LEU B O 1
ATOM 1693 N N . CYS B 1 87 ? 7.648 5.238 -0.711 1 94.12 87 CYS B N 1
ATOM 1694 C CA . CYS B 1 87 ? 7.176 5.309 -2.09 1 94.12 87 CYS B CA 1
ATOM 1695 C C . CYS B 1 87 ? 5.664 5.5 -2.139 1 94.12 87 CYS B C 1
ATOM 1697 O O . CYS B 1 87 ? 5.004 5.523 -1.1 1 94.12 87 CYS B O 1
ATOM 1699 N N . HIS B 1 88 ? 5.145 5.805 -3.277 1 94.38 88 HIS B N 1
ATOM 1700 C CA . HIS B 1 88 ? 3.703 5.871 -3.484 1 94.38 88 HIS B CA 1
ATOM 1701 C C . HIS B 1 88 ? 3.314 5.293 -4.84 1 94.38 88 HIS B C 1
ATOM 1703 O O . HIS B 1 88 ? 4.164 5.152 -5.727 1 94.38 88 HIS B O 1
ATOM 1709 N N . THR B 1 89 ? 2.088 4.895 -5.031 1 93.81 89 THR B N 1
ATOM 1710 C CA . THR B 1 89 ? 1.516 4.406 -6.281 1 93.81 89 THR B CA 1
ATOM 1711 C C . THR B 1 89 ? 0.019 4.695 -6.34 1 93.81 89 THR B C 1
ATOM 1713 O O . THR B 1 89 ? -0.634 4.836 -5.305 1 93.81 89 THR B O 1
ATOM 1716 N N . ASP B 1 90 ? -0.478 4.742 -7.531 1 92.12 90 ASP B N 1
ATOM 1717 C CA . ASP B 1 90 ? -1.921 4.848 -7.727 1 92.12 90 ASP B CA 1
ATOM 1718 C C . ASP B 1 90 ? -2.488 3.566 -8.328 1 92.12 90 ASP B C 1
ATOM 1720 O O . ASP B 1 90 ? -3.658 3.52 -8.711 1 92.12 90 ASP B O 1
ATOM 1724 N N . LYS B 1 91 ? -1.703 2.568 -8.492 1 92 91 LYS B N 1
ATOM 1725 C CA . LYS B 1 91 ? -2.146 1.263 -8.977 1 92 91 LYS B CA 1
ATOM 1726 C C . LYS B 1 91 ? -2.391 0.304 -7.812 1 92 91 LYS B C 1
ATOM 1728 O O . LYS B 1 91 ? -1.481 0.027 -7.027 1 92 91 LYS B O 1
ATOM 1733 N N . LYS B 1 92 ? -3.619 -0.151 -7.746 1 93.5 92 LYS B N 1
ATOM 1734 C CA . LYS B 1 92 ? -4.016 -1.017 -6.641 1 93.5 92 LYS B CA 1
ATOM 1735 C C . LYS B 1 92 ? -4.715 -2.273 -7.148 1 93.5 92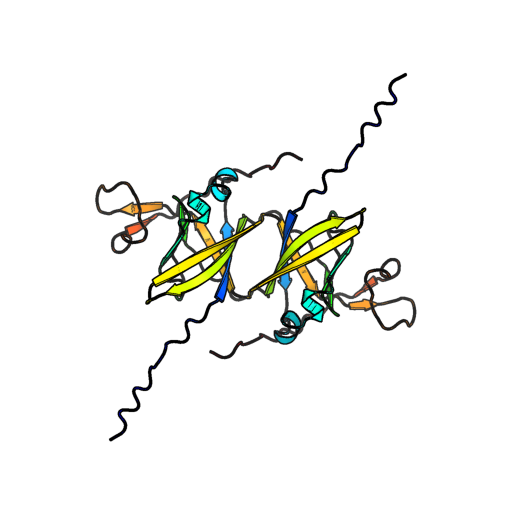 LYS B C 1
ATOM 1737 O O . LYS B 1 92 ? -5.707 -2.1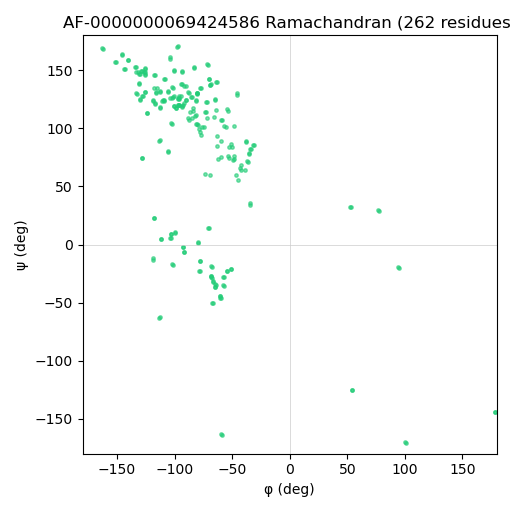89 -7.875 1 93.5 92 LYS B O 1
ATOM 1742 N N . LEU B 1 93 ? -4.191 -3.395 -6.766 1 94.81 93 LEU B N 1
ATOM 1743 C CA . LEU B 1 93 ? -4.766 -4.695 -7.086 1 94.81 93 LEU B CA 1
ATOM 1744 C C . LEU B 1 93 ? -5.352 -5.352 -5.844 1 94.81 93 LEU B C 1
ATOM 1746 O O . LEU B 1 93 ? -4.664 -5.496 -4.828 1 94.81 93 LEU B O 1
ATOM 1750 N N . LEU B 1 94 ? -6.621 -5.691 -5.895 1 94.31 94 LEU B N 1
ATOM 1751 C CA . LEU B 1 94 ? -7.273 -6.484 -4.855 1 94.31 94 LEU B CA 1
ATOM 1752 C C . LEU B 1 94 ? -7.316 -7.957 -5.246 1 94.31 94 LEU B C 1
ATOM 1754 O O . LEU B 1 94 ? -7.953 -8.328 -6.234 1 94.31 94 LEU B O 1
ATOM 1758 N N . LEU B 1 95 ? -6.664 -8.773 -4.375 1 93.44 95 LEU B N 1
ATOM 1759 C CA . LEU B 1 95 ? -6.539 -10.18 -4.742 1 93.44 95 LEU B CA 1
ATOM 1760 C C . LEU B 1 95 ? -7.066 -11.078 -3.629 1 93.44 95 LEU B C 1
ATOM 1762 O O . LEU B 1 95 ? -6.992 -10.719 -2.451 1 93.44 95 LEU B O 1
ATOM 1766 N N . LYS B 1 96 ? -7.59 -12.203 -4.035 1 92.25 96 LYS B N 1
ATOM 1767 C CA . LYS B 1 96 ? -7.977 -13.297 -3.148 1 92.25 96 LYS B CA 1
ATOM 1768 C C . LYS B 1 96 ? -7.32 -14.609 -3.572 1 92.25 96 LYS B C 1
ATOM 1770 O O . LYS B 1 96 ? -7.117 -14.852 -4.766 1 92.25 96 LYS B O 1
ATOM 1775 N N . ARG B 1 97 ? -7.027 -15.414 -2.543 1 91.12 97 ARG B N 1
ATOM 1776 C CA . ARG B 1 97 ? -6.422 -16.703 -2.828 1 91.12 97 ARG B CA 1
ATOM 1777 C C . ARG B 1 97 ? -7.371 -17.594 -3.633 1 91.12 97 ARG B C 1
ATOM 1779 O O . ARG B 1 97 ? -8.562 -17.656 -3.342 1 91.12 97 ARG B O 1
ATOM 1786 N N . VAL B 1 98 ? -6.805 -18.312 -4.602 1 89.62 98 VAL B N 1
ATOM 1787 C CA . VAL B 1 98 ? -7.57 -19.25 -5.418 1 89.62 98 VAL B CA 1
ATOM 1788 C C . VAL B 1 98 ? -6.816 -20.562 -5.531 1 89.62 98 VAL B C 1
ATOM 1790 O O . VAL B 1 98 ? -5.594 -20.609 -5.363 1 89.62 98 VAL B O 1
ATOM 1793 N N . PHE B 1 99 ? -7.637 -21.656 -5.742 1 84.5 99 PHE B N 1
ATOM 1794 C CA . PHE B 1 99 ? -7.078 -22.984 -5.973 1 84.5 99 PHE B CA 1
ATOM 1795 C C . PHE B 1 99 ? -7.293 -23.422 -7.418 1 84.5 99 PHE B C 1
ATOM 1797 O O . PHE B 1 99 ? -8.414 -23.359 -7.926 1 84.5 99 PHE B O 1
ATOM 1804 N N . LEU B 1 100 ? -6.148 -23.75 -8.031 1 78.19 100 LEU B N 1
ATOM 1805 C CA . LEU B 1 100 ? -6.211 -24.156 -9.43 1 78.19 100 LEU B CA 1
ATOM 1806 C C . LEU B 1 100 ? -6.445 -25.656 -9.539 1 78.19 100 LEU B C 1
ATOM 1808 O O . LEU B 1 100 ? -5.906 -26.438 -8.75 1 78.19 100 LEU B O 1
ATOM 1812 N N . GLN B 1 101 ? -7.391 -26.016 -10.352 1 76.19 101 GLN B N 1
ATOM 1813 C CA . GLN B 1 101 ? -7.59 -27.422 -10.695 1 76.19 101 GLN B CA 1
ATOM 1814 C C . GLN B 1 101 ? -7.047 -27.734 -12.086 1 76.19 101 GLN B C 1
ATOM 1816 O O . GLN B 1 101 ? -7.43 -27.094 -13.07 1 76.19 101 GLN B O 1
ATOM 1821 N N . LYS B 1 102 ? -5.887 -28.406 -12.023 1 69.06 102 LYS B N 1
ATOM 1822 C CA . LYS B 1 102 ? -5.352 -28.859 -13.305 1 69.06 102 LYS B CA 1
ATOM 1823 C C . LYS B 1 102 ? -6.195 -29.984 -13.891 1 69.06 102 LYS B C 1
ATOM 1825 O O . LYS B 1 102 ? -6.746 -30.797 -13.148 1 69.06 102 LYS B O 1
ATOM 1830 N N . LYS B 1 103 ? -6.266 -29.844 -15.188 1 67.62 103 LYS B N 1
ATOM 1831 C CA . LYS B 1 103 ? -6.918 -30.953 -15.883 1 67.62 103 LYS B CA 1
ATOM 1832 C C . LYS B 1 103 ? -6.07 -32.219 -15.805 1 67.62 103 LYS B C 1
ATOM 1834 O O . LYS B 1 103 ? -6.609 -33.344 -15.781 1 67.62 103 LYS B O 1
ATOM 1839 N N . ASP B 1 104 ? -4.734 -31.906 -15.688 1 63.84 104 ASP B N 1
ATOM 1840 C CA . ASP B 1 104 ? -3.893 -33.094 -15.547 1 63.84 104 ASP B CA 1
ATOM 1841 C C . ASP B 1 104 ? -3.428 -33.281 -14.109 1 63.84 104 ASP B C 1
ATOM 1843 O O . ASP B 1 104 ? -3.662 -32.406 -13.258 1 63.84 104 ASP B O 1
ATOM 1847 N N . ASP B 1 105 ? -2.928 -34.5 -13.547 1 61.31 105 ASP B N 1
ATOM 1848 C CA . ASP B 1 105 ? -2.596 -34.938 -12.195 1 61.31 105 ASP B CA 1
ATOM 1849 C C . ASP B 1 105 ? -1.327 -34.25 -11.695 1 61.31 105 ASP B C 1
ATOM 1851 O O . ASP B 1 105 ? -0.724 -34.688 -10.711 1 61.31 105 ASP B O 1
ATOM 1855 N N . SER B 1 106 ? -0.913 -33.219 -12.367 1 58.28 106 SER B N 1
ATOM 1856 C CA . SER B 1 106 ? 0.344 -32.688 -11.844 1 58.28 106 SER B CA 1
ATOM 1857 C C . SER B 1 106 ? 0.111 -31.812 -10.617 1 58.28 106 SER B C 1
ATOM 1859 O O . SER B 1 106 ? -0.895 -31.109 -10.539 1 58.28 106 SER B O 1
ATOM 1861 N N . PRO B 1 107 ? 0.869 -32.094 -9.562 1 58.38 107 PRO B N 1
ATOM 1862 C CA . PRO B 1 107 ? 0.632 -31.484 -8.25 1 58.38 107 PRO B CA 1
ATOM 1863 C C . PRO B 1 107 ? 0.897 -29.984 -8.234 1 58.38 107 PRO B C 1
ATOM 1865 O O . PRO B 1 107 ? 0.326 -29.25 -7.41 1 58.38 107 PRO B O 1
ATOM 1868 N N . ARG B 1 108 ? 2.125 -29.438 -8.758 1 56.28 108 ARG B N 1
ATOM 1869 C CA . ARG B 1 108 ? 2.504 -28.062 -8.445 1 56.28 108 ARG B CA 1
ATOM 1870 C C . ARG B 1 108 ? 1.876 -27.094 -9.43 1 56.28 108 ARG B C 1
ATOM 1872 O O . ARG B 1 108 ? 1.91 -27.312 -10.641 1 56.28 108 ARG B O 1
ATOM 1879 N N . ILE B 1 109 ? 1.054 -26.344 -8.906 1 63.09 109 ILE B N 1
ATOM 1880 C CA . ILE B 1 109 ? 0.444 -25.359 -9.805 1 63.09 109 ILE B CA 1
ATOM 1881 C C . ILE B 1 109 ? 1.412 -24.203 -10.047 1 63.09 109 ILE B C 1
ATOM 1883 O O . ILE B 1 109 ? 1.941 -23.625 -9.094 1 63.09 109 ILE B O 1
ATOM 1887 N N . ASP B 1 110 ? 2.156 -24.234 -11.133 1 70.06 110 ASP B N 1
ATOM 1888 C CA . ASP B 1 110 ? 2.943 -23.125 -11.641 1 70.06 110 ASP B CA 1
ATOM 1889 C C . ASP B 1 110 ? 2.137 -22.297 -12.633 1 70.06 110 ASP B C 1
ATOM 1891 O O . ASP B 1 110 ? 1.538 -22.828 -13.57 1 70.06 110 ASP B O 1
ATOM 1895 N N . ILE B 1 111 ? 2 -21.016 -12.305 1 76.56 111 ILE B N 1
ATOM 1896 C CA . ILE B 1 111 ? 1.174 -20.125 -13.117 1 76.56 111 ILE B CA 1
ATOM 1897 C C . ILE B 1 111 ? 1.575 -20.25 -14.586 1 76.56 111 ILE B C 1
ATOM 1899 O O . ILE B 1 111 ? 0.778 -19.953 -15.477 1 76.56 111 ILE B O 1
ATOM 1903 N N . ASP B 1 112 ? 2.785 -20.734 -14.812 1 73.25 112 ASP B N 1
ATOM 1904 C CA . ASP B 1 112 ? 3.201 -20.906 -16.203 1 73.25 112 ASP B CA 1
ATOM 1905 C C . ASP B 1 112 ? 2.395 -22.016 -16.875 1 73.25 112 ASP B C 1
ATOM 1907 O O . ASP B 1 112 ? 2.33 -22.078 -18.109 1 73.25 112 ASP B O 1
ATOM 1911 N N . ASP B 1 113 ? 1.808 -22.828 -16.141 1 70.56 113 ASP B N 1
ATOM 1912 C CA . ASP B 1 113 ? 1.057 -23.953 -16.672 1 70.56 113 ASP B CA 1
ATOM 1913 C C . ASP B 1 113 ? -0.442 -23.656 -16.688 1 70.56 113 ASP B C 1
ATOM 1915 O O . ASP B 1 113 ? -1.257 -24.562 -16.859 1 70.56 113 ASP B O 1
ATOM 1919 N N . MET B 1 114 ? -0.785 -22.438 -16.453 1 67 114 MET B N 1
ATOM 1920 C CA . MET B 1 114 ? -2.186 -22.109 -16.203 1 67 114 MET B CA 1
ATOM 1921 C C . MET B 1 114 ? -2.973 -22.031 -17.516 1 67 114 MET B C 1
ATOM 1923 O O . MET B 1 114 ? -4.168 -21.734 -17.5 1 67 114 MET B O 1
ATOM 1927 N N . GLU B 1 115 ? -2.385 -22.266 -18.625 1 66.56 115 GLU B N 1
ATOM 1928 C CA . GLU B 1 115 ? -3.18 -22.219 -19.859 1 66.56 115 GLU B CA 1
ATOM 1929 C C . GLU B 1 115 ? -4.344 -23.188 -19.797 1 66.56 115 GLU B C 1
ATOM 1931 O O . GLU B 1 115 ? -5.395 -22.953 -20.406 1 66.56 115 GLU B O 1
ATOM 1936 N N . ASP B 1 116 ? -4.195 -24.266 -19.031 1 67.81 116 ASP B N 1
ATOM 1937 C CA . ASP B 1 116 ? -5.234 -25.281 -19.016 1 67.81 116 ASP B CA 1
ATOM 1938 C C . ASP B 1 116 ? -5.84 -25.422 -17.609 1 67.81 116 ASP B C 1
ATOM 1940 O O . ASP B 1 116 ? -6.281 -26.5 -17.219 1 67.81 116 ASP B O 1
ATOM 1944 N N . CYS B 1 117 ? -5.738 -24.453 -16.828 1 69.75 117 CYS B N 1
ATOM 1945 C CA . CYS B 1 117 ? -6.277 -24.547 -15.469 1 69.75 117 CYS B CA 1
ATOM 1946 C C . CYS B 1 117 ? -7.516 -23.672 -15.305 1 69.75 117 CYS B C 1
ATOM 1948 O O . CYS B 1 117 ? -7.715 -22.719 -16.062 1 69.75 117 CYS B O 1
ATOM 1950 N N . SER B 1 118 ? -8.484 -24.25 -14.516 1 74.25 118 SER B N 1
ATOM 1951 C CA . SER B 1 118 ? -9.625 -23.438 -14.109 1 74.25 118 SER B CA 1
ATOM 1952 C C . SER B 1 118 ? -9.477 -22.969 -12.664 1 74.25 118 SER B C 1
ATOM 1954 O O . SER B 1 118 ? -8.891 -23.656 -11.836 1 74.25 118 SER B O 1
ATOM 1956 N N . ILE B 1 119 ? -9.727 -21.812 -12.406 1 74.94 119 ILE B N 1
ATOM 1957 C CA . ILE B 1 119 ? -9.672 -21.25 -11.062 1 74.94 119 ILE B CA 1
ATOM 1958 C C . ILE B 1 119 ? -10.859 -21.75 -10.242 1 74.94 119 ILE B C 1
ATOM 1960 O O . ILE B 1 119 ? -12.016 -21.609 -10.656 1 74.94 119 ILE B O 1
ATOM 1964 N N . LEU B 1 120 ? -10.641 -22.531 -9.211 1 68.81 120 LEU B N 1
ATOM 1965 C CA . LEU B 1 120 ? -11.656 -22.922 -8.25 1 68.81 120 LEU B CA 1
ATOM 1966 C C . LEU B 1 120 ? -11.82 -21.875 -7.156 1 68.81 120 LEU B C 1
ATOM 1968 O O . LEU B 1 120 ? -10.852 -21.203 -6.793 1 68.81 120 LEU B O 1
ATOM 1972 N N . SER B 1 121 ? -12.797 -21.031 -6.918 1 58.94 121 SER B N 1
ATOM 1973 C CA . SER B 1 121 ? -13.047 -19.953 -5.961 1 58.94 121 SER B CA 1
ATOM 1974 C C . SER B 1 121 ? -12.742 -20.406 -4.539 1 58.94 121 SER B C 1
ATOM 1976 O O . SER B 1 121 ? -13.188 -21.469 -4.105 1 58.94 121 SER B O 1
ATOM 1978 N N . SER B 1 122 ? -11.508 -20.562 -3.967 1 51.59 122 SER B N 1
ATOM 1979 C CA . SER B 1 122 ? -11.141 -21.062 -2.645 1 51.59 122 SER B CA 1
ATOM 1980 C C . SER B 1 122 ? -11.57 -20.094 -1.551 1 51.59 122 SER B C 1
ATOM 1982 O O . SER B 1 122 ? -11.75 -18.906 -1.81 1 51.59 122 SER B O 1
ATOM 1984 N N . GLY B 1 123 ? -12.156 -20.578 -0.347 1 47.34 123 GLY B N 1
ATOM 1985 C CA . GLY B 1 123 ? -12.617 -20.172 0.974 1 47.34 123 GLY B CA 1
ATOM 1986 C C . GLY B 1 123 ? -11.508 -19.625 1.851 1 47.34 123 GLY B C 1
ATOM 1987 O O . GLY B 1 123 ? -10.422 -20.203 1.927 1 47.34 123 GLY B O 1
ATOM 1988 N N . ASN B 1 124 ? -11.25 -18.438 1.927 1 45.78 124 ASN B N 1
ATOM 1989 C CA . ASN B 1 124 ? -10.25 -17.703 2.703 1 45.78 124 ASN B CA 1
ATOM 1990 C C . ASN B 1 124 ? -10.32 -18.062 4.184 1 45.78 124 ASN B C 1
ATOM 1992 O O . ASN B 1 124 ? -11.359 -17.875 4.824 1 45.78 124 ASN B O 1
ATOM 1996 N N . THR B 1 125 ? -9.688 -19.141 4.652 1 38.31 125 THR B N 1
ATOM 1997 C CA . THR B 1 125 ? -9.562 -19.344 6.09 1 38.31 125 THR B CA 1
ATOM 1998 C C . THR B 1 125 ? -8.68 -18.266 6.715 1 38.31 125 THR B C 1
ATOM 2000 O O . THR B 1 125 ? -7.656 -17.891 6.141 1 38.31 125 THR B O 1
ATOM 2003 N N . LEU B 1 126 ? -9.18 -17.359 7.488 1 39.81 126 LEU B N 1
ATOM 2004 C CA . LEU B 1 126 ? -8.734 -16.109 8.102 1 39.81 126 LEU B CA 1
ATOM 2005 C C . LEU B 1 126 ? -7.699 -16.375 9.188 1 39.81 126 LEU B C 1
ATOM 2007 O O . LEU B 1 126 ? -8.023 -16.938 10.234 1 39.81 126 LEU B O 1
ATOM 2011 N N . ARG B 1 127 ? -6.543 -16.953 9.062 1 35.38 127 ARG B N 1
ATOM 2012 C CA . ARG B 1 127 ? -5.746 -16.938 10.289 1 35.38 127 ARG B CA 1
ATOM 2013 C C . ARG B 1 127 ? -5.09 -15.586 10.5 1 35.38 127 ARG B C 1
ATOM 2015 O O . ARG B 1 127 ? -4.516 -15.008 9.57 1 35.38 127 ARG B O 1
ATOM 2022 N N . SER B 1 128 ? -5.668 -14.719 11.367 1 36.16 128 SER B N 1
ATOM 2023 C CA . SER B 1 128 ? -5.176 -13.406 11.773 1 36.16 128 SER B CA 1
ATOM 2024 C C . SER B 1 128 ? -3.76 -13.492 12.328 1 36.16 128 SER B C 1
ATOM 2026 O O . SER B 1 128 ? -3.449 -14.391 13.109 1 36.16 128 SER B O 1
ATOM 2028 N N . CYS B 1 129 ? -2.781 -13.164 11.609 1 39.06 129 CYS B N 1
ATOM 2029 C CA . CYS B 1 129 ? -1.417 -13.133 12.125 1 39.06 129 CYS B CA 1
ATOM 2030 C C . CYS B 1 129 ? -1.296 -12.156 13.289 1 39.06 129 CYS B C 1
ATOM 2032 O O . CYS B 1 129 ? -1.549 -10.961 13.133 1 39.06 129 CYS B O 1
ATOM 2034 N N . ASN B 1 130 ? -1.792 -12.523 14.469 1 32.25 130 ASN B N 1
ATOM 2035 C CA . ASN B 1 130 ? -1.634 -11.797 15.727 1 32.25 130 ASN B CA 1
ATOM 2036 C C . ASN B 1 130 ? -0.166 -11.5 16.016 1 32.25 130 ASN B C 1
ATOM 2038 O O . ASN B 1 130 ? 0.634 -12.422 16.188 1 32.25 130 ASN B O 1
ATOM 2042 N N . MET B 1 131 ? 0.521 -10.625 15.438 1 31.08 131 MET B N 1
ATOM 2043 C CA . MET B 1 131 ? 1.806 -10.344 16.062 1 31.08 131 MET B CA 1
ATOM 2044 C C . MET B 1 131 ? 1.623 -9.992 17.547 1 31.08 131 MET B C 1
ATOM 2046 O O . MET B 1 131 ? 0.739 -9.211 17.891 1 31.08 131 MET B O 1
ATOM 2050 N N . PRO B 1 132 ? 2.197 -10.898 18.484 1 29.88 132 PRO B N 1
ATOM 2051 C CA . PRO B 1 132 ? 2.109 -10.555 19.906 1 29.88 132 PRO B CA 1
ATOM 2052 C C . PRO B 1 132 ? 2.473 -9.102 20.188 1 29.88 132 PRO B C 1
ATOM 2054 O O . PRO B 1 132 ? 3.361 -8.539 19.547 1 29.88 132 PRO B O 1
ATOM 2057 N N . MET B 1 133 ? 1.6 -8.242 20.953 1 21.86 133 MET B N 1
ATOM 2058 C CA . MET B 1 133 ? 1.97 -6.996 21.625 1 21.86 133 MET B CA 1
ATOM 2059 C C . MET B 1 133 ? 3.234 -7.18 22.453 1 21.86 133 MET B C 1
ATOM 2061 O O . MET B 1 133 ? 3.412 -8.211 23.109 1 21.86 133 MET B O 1
#

Nearest PDB structures (foldseek):
  8clk-assembly1_F  TM=7.205E-01  e=1.765E-08  Homo sapiens
  9gck-assembly1_D  TM=5.921E-01  e=1.580E-04  Saccharomyces cerevisiae
  4bjj-assembly1_B  TM=6.860E-01  e=1.083E-03  Schizosaccharomyces pombe
  8ffz-assembly1_G  TM=6.180E-01  e=5.075E-04  Saccharomyces cerevisiae S288C
  5oki-assembly2_C  TM=5.246E-01  e=9.377E-03  Saccharomyces cerevisiae S288C

Secondary structure (DSSP, 8-state):
--------------EEEEEEEES---HHHHTSHHHHH-EEEE-TTSSS-EEEETTEEEEEEE-SS--EEEEEEEEEETTEEEEEEEEEES-EEEEEEEEEEESS------GGGGGGEEEE-------------/--------------EEEEEEEES---HHHHTSHHHHH-EEEE-TTSSS-EEEETTEEEEEEE-SS--EEEEEEEEEETTEEEEEEEEEES-EEEEEEEEEEESS------GGGGGGEEEEE------------

Solvent-accessible surface area (backbone atoms only — not comparable to full-atom values): 15263 Å² total; per-residue (Å²): 132,84,79,75,74,71,73,76,67,76,74,68,67,75,44,52,37,37,37,36,38,47,51,29,55,53,53,68,53,72,70,33,68,54,34,52,69,36,44,43,52,45,51,80,89,47,73,64,24,36,36,34,45,41,93,44,36,28,38,37,33,66,52,84,87,57,32,43,36,35,37,27,37,39,44,54,48,93,87,42,55,34,47,42,63,74,53,68,33,67,43,38,34,43,29,33,52,37,44,73,48,57,81,57,92,69,81,77,88,46,79,88,62,44,88,64,42,48,81,41,90,44,81,61,63,64,45,78,57,72,73,83,131,130,84,78,73,74,71,73,76,68,76,74,71,67,75,44,55,37,37,36,36,38,47,53,31,56,53,55,68,53,72,70,34,68,52,35,54,70,36,42,43,50,45,51,80,89,48,74,63,24,39,37,34,46,42,93,45,36,29,37,36,33,66,51,83,85,57,34,46,36,35,36,27,37,38,43,55,50,96,85,41,57,34,48,42,65,73,54,69,34,65,42,37,35,44,29,33,55,40,41,73,49,56,82,57,93,68,81,78,87,47,80,88,63,43,89,64,42,48,80,42,88,49,82,65,62,63,46,75,59,73,72,84,132

Organism: NCBI:txid2607531

Radius of gyration: 22.19 Å; Cα contacts (8 Å, |Δi|>4): 542; chains: 2; bounding box: 39×69×93 Å

Foldseek 3Di:
DPPPPPPPVVPPDDADAAEDEDFADAPVLCPDPQQVPPKDKDPPVHQKIWMDGRQWIKIFGKDDPDDKDWDWDFDDDPNDTDTHGDDIHPTYTYIYTWDWDAPDPDDRDDVVPCPRIDTHPDDRHHDPNPPDD/DPPPPPVPVVPPDDADAAEDEDFADAPVLCPDPQQVPPKDKDPPVHQKIWMDGRQWIKIFGKDDPDDKDWDWDFDDDPNDTDTHGDDIHPTYTYIYTWDWDAPDPDDRDDVVPCPRIDTHRDDRHHPPNPPDD

Sequence (266 aa):
MATDSQSDGEWEEESTVLVELSGVIDCDFLNTEETKHYTKALGLGTPNPVVQIGSHIFSGKYETNVGTSLLFDDVNKDGATKLEYLCHTDKKLLLKRVFLQKKDDSPRIDIDDMEDCSILSSGNTLRSCNMPMMATDSQSDGEWEEESTVLVELSGVIDCDFLNTEETKHYTKALGLGTPNPVVQIGSHIFSGKYETNVGTSLLFDDVNKDGATKLEYLCHTDKKLLLKRVFLQKKDDSPRIDIDDMEDCSILSSGNTLRSCNMPM

InterPro domains:
  IPR019481 Transcription factor TFIIIC, triple barrel domain [PF10419] (12-101)
  IPR042771 TFIIIC subunit GTF3C6-like [PTHR21860] (5-107)